Protein AF-A0AB34IV72-F1 (afdb_monomer)

pLDDT: mean 73.57, std 20.0, range [35.22, 98.25]

Secondary structure (DSSP, 8-state):
--TTHHHHHHHHHHHHHHHHHHHHHHHHHHHHHHHHHHHHHHHHHHHHHHHHHHHHHHHHHHS-TTSPPP----------------HHHHHHHHHHHHHHHHHHHHHHHHHHHHHHHHHHHHHHHHHHHHHHHHHHHHHHHHHHHHHHHHHHHHHHHHHHHHHHHHHHHHHHHHHHHHTSHHHHHHHHHHHHHHHHHHHHHH-HHHHHHHHHHHHHHHHHTTSHHHHHHHHHHHHHHHTTS--------------------------------PPP-

Structure (mmCIF, N/CA/C/O backbone):
data_AF-A0AB34IV72-F1
#
_entry.id   AF-A0AB34IV72-F1
#
loop_
_atom_site.group_PDB
_atom_site.id
_atom_site.type_symbol
_atom_site.label_atom_id
_atom_site.label_alt_id
_atom_site.label_comp_id
_atom_site.label_asym_id
_atom_site.label_entity_id
_atom_site.label_seq_id
_atom_site.pdbx_PDB_ins_code
_atom_site.Cartn_x
_atom_site.Cartn_y
_atom_site.Cartn_z
_atom_site.occupancy
_atom_site.B_iso_or_equiv
_atom_site.auth_seq_id
_atom_site.auth_comp_id
_atom_site.auth_asym_id
_atom_site.auth_atom_id
_atom_site.pdbx_PDB_model_num
ATOM 1 N N . MET A 1 1 ? -31.756 -8.608 22.589 1.00 35.97 1 MET A N 1
ATOM 2 C CA . MET A 1 1 ? -30.461 -9.238 22.247 1.00 35.97 1 MET A CA 1
ATOM 3 C C . MET A 1 1 ? -30.359 -9.389 20.729 1.00 35.97 1 MET A C 1
ATOM 5 O O . MET A 1 1 ? -30.859 -10.369 20.213 1.00 35.97 1 MET A O 1
ATOM 9 N N . THR A 1 2 ? -29.765 -8.435 20.006 1.00 44.12 2 THR A N 1
ATOM 10 C CA . THR A 1 2 ? -29.494 -8.550 18.544 1.00 44.12 2 THR A CA 1
ATOM 11 C C . THR A 1 2 ? -28.323 -7.667 18.072 1.00 44.12 2 THR A C 1
ATOM 13 O O . THR A 1 2 ? -27.984 -7.655 16.896 1.00 44.12 2 THR A O 1
ATOM 16 N N . MET A 1 3 ? -27.621 -6.971 18.974 1.00 42.53 3 MET A N 1
ATOM 17 C CA . MET A 1 3 ? -26.620 -5.953 18.604 1.00 42.53 3 MET A CA 1
ATOM 18 C C . MET A 1 3 ? -25.252 -6.490 18.132 1.00 42.53 3 MET A C 1
ATOM 20 O O . MET A 1 3 ? -24.333 -5.704 17.939 1.00 42.53 3 MET A O 1
ATOM 24 N N . ARG A 1 4 ? -25.072 -7.805 17.947 1.00 56.16 4 ARG A N 1
ATOM 25 C CA . ARG A 1 4 ? -23.773 -8.389 17.538 1.00 56.16 4 ARG A CA 1
ATOM 26 C C . ARG A 1 4 ? -23.642 -8.656 16.031 1.00 56.16 4 ARG A C 1
ATOM 28 O O . ARG A 1 4 ? -22.526 -8.796 15.549 1.00 56.16 4 ARG A O 1
ATOM 35 N N . ALA A 1 5 ? -24.742 -8.694 15.274 1.00 51.53 5 ALA A N 1
ATOM 36 C CA . ALA A 1 5 ? -24.694 -9.018 13.841 1.00 51.53 5 ALA A CA 1
ATOM 37 C C . ALA A 1 5 ? -24.203 -7.846 12.965 1.00 51.53 5 ALA A C 1
ATOM 39 O O . ALA A 1 5 ? -23.549 -8.069 11.948 1.00 51.53 5 ALA A O 1
ATOM 40 N N . PHE A 1 6 ? -24.443 -6.599 13.389 1.00 52.28 6 PHE A N 1
ATOM 41 C CA . PHE A 1 6 ? -24.088 -5.409 12.606 1.00 52.28 6 PHE A CA 1
ATOM 42 C C . PHE A 1 6 ? -22.566 -5.161 12.554 1.00 52.28 6 PHE A C 1
ATOM 44 O O . PHE A 1 6 ? -22.046 -4.716 11.536 1.00 52.28 6 PHE A O 1
AT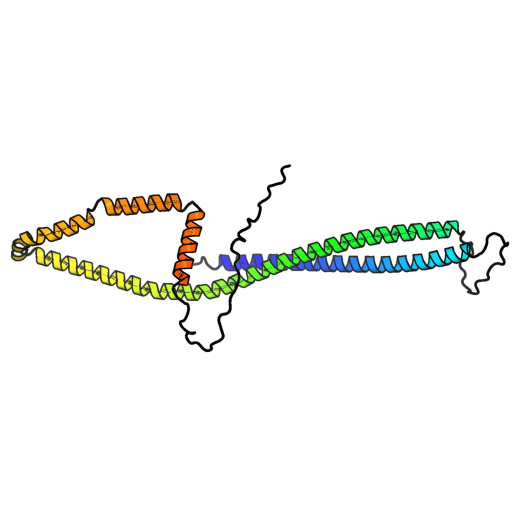OM 51 N N . SER A 1 7 ? -21.811 -5.541 13.597 1.00 68.94 7 SER A N 1
ATOM 52 C CA . SER A 1 7 ? -20.358 -5.308 13.638 1.00 68.94 7 SER A CA 1
ATOM 53 C C . SER A 1 7 ? -19.560 -6.258 12.741 1.00 68.94 7 SER A C 1
ATOM 55 O O . SER A 1 7 ? -18.547 -5.859 12.173 1.00 68.94 7 SER A O 1
ATOM 57 N N . VAL A 1 8 ? -19.999 -7.511 12.579 1.00 68.50 8 VAL A N 1
ATOM 58 C CA . VAL A 1 8 ? -19.274 -8.505 11.766 1.00 68.50 8 VAL A CA 1
ATOM 59 C C . VAL A 1 8 ? -19.423 -8.190 10.274 1.00 68.50 8 VAL A C 1
ATOM 61 O O . VAL A 1 8 ? -18.437 -8.189 9.535 1.00 68.50 8 VAL A O 1
ATOM 64 N N . GLN A 1 9 ? -20.627 -7.821 9.830 1.00 73.75 9 GLN A N 1
ATOM 65 C CA . GLN A 1 9 ? -20.883 -7.489 8.426 1.00 73.75 9 GLN A CA 1
ATOM 66 C C . GLN A 1 9 ? -20.140 -6.217 7.980 1.00 73.75 9 GLN A C 1
ATOM 68 O O . GLN A 1 9 ? -19.550 -6.197 6.898 1.00 73.75 9 GLN A O 1
ATOM 73 N N . GLU A 1 10 ? -20.067 -5.190 8.834 1.00 76.00 10 GLU A N 1
ATOM 74 C CA . GLU A 1 10 ? -19.268 -3.988 8.560 1.00 76.00 10 GLU A CA 1
ATOM 75 C C . GLU A 1 10 ? -17.763 -4.279 8.469 1.00 76.00 10 GLU A C 1
ATOM 77 O O . GLU A 1 10 ? -17.079 -3.721 7.606 1.00 76.00 10 GLU A O 1
ATOM 82 N N . THR A 1 11 ? -17.226 -5.165 9.319 1.00 80.56 11 THR A N 1
ATOM 83 C CA . THR A 1 11 ? -15.806 -5.557 9.237 1.00 80.56 11 THR A CA 1
ATOM 84 C C . THR A 1 11 ? -15.494 -6.308 7.947 1.00 80.56 11 THR A C 1
ATOM 86 O O . THR A 1 11 ? -14.479 -6.021 7.313 1.00 80.56 11 THR A O 1
ATOM 89 N N . HIS A 1 12 ? -16.391 -7.186 7.489 1.00 79.12 12 HIS A N 1
ATOM 90 C CA . HIS A 1 12 ? -16.238 -7.864 6.203 1.00 79.12 12 HIS A CA 1
ATOM 91 C C . HIS A 1 12 ? -16.321 -6.902 5.017 1.00 79.12 12 HIS A C 1
ATOM 93 O O . HIS A 1 12 ? -15.530 -7.040 4.085 1.00 79.12 12 HIS A O 1
ATOM 99 N N . GLY A 1 13 ? -17.210 -5.904 5.058 1.00 86.69 13 GLY A N 1
ATOM 100 C CA . GLY A 1 13 ? -17.277 -4.856 4.034 1.00 86.69 13 GLY A CA 1
ATOM 101 C C . GLY A 1 13 ? -15.973 -4.058 3.934 1.00 86.69 13 GLY A C 1
ATOM 102 O O . GLY A 1 13 ? -15.426 -3.894 2.842 1.00 86.69 13 GLY A O 1
ATOM 103 N N . LYS A 1 14 ? -15.419 -3.643 5.082 1.00 87.50 14 LYS A N 1
ATOM 104 C CA . LYS A 1 14 ? -14.124 -2.941 5.163 1.00 87.50 14 LYS A CA 1
ATOM 105 C C . LYS A 1 14 ? -12.965 -3.808 4.666 1.00 87.50 14 LYS A C 1
ATOM 107 O O . LYS A 1 14 ? -12.104 -3.326 3.937 1.00 87.50 14 LYS A O 1
ATOM 112 N N . LEU A 1 15 ? -12.964 -5.093 5.009 1.00 89.25 15 LEU A N 1
ATOM 113 C CA . LEU A 1 15 ? -11.945 -6.048 4.577 1.00 89.25 15 LEU A CA 1
ATOM 114 C C . LEU A 1 15 ? -12.018 -6.308 3.065 1.00 89.25 15 LEU A C 1
ATOM 116 O O . LEU A 1 15 ? -10.988 -6.345 2.393 1.00 89.25 15 LEU A O 1
ATOM 120 N N . HIS A 1 16 ? -13.223 -6.417 2.501 1.00 90.19 16 HIS A N 1
ATOM 121 C CA . HIS A 1 16 ? -13.405 -6.531 1.055 1.00 90.19 16 HIS A CA 1
ATOM 122 C C . HIS A 1 16 ? -12.932 -5.285 0.303 1.00 90.19 16 HIS A C 1
ATOM 124 O O . HIS A 1 16 ? -12.277 -5.431 -0.729 1.00 90.19 16 HIS A O 1
ATOM 130 N N . ALA A 1 17 ? -13.234 -4.085 0.808 1.00 91.50 17 ALA A N 1
ATOM 131 C CA . ALA A 1 17 ? -12.750 -2.833 0.228 1.00 91.50 17 ALA A CA 1
ATOM 132 C C . ALA A 1 17 ? -11.214 -2.776 0.231 1.00 91.50 17 ALA A C 1
ATOM 134 O O . ALA A 1 17 ? -10.605 -2.576 -0.816 1.00 91.50 17 ALA A O 1
ATOM 135 N N . LEU A 1 18 ? -10.584 -3.096 1.365 1.00 93.62 18 LEU A N 1
ATOM 136 C CA . LEU A 1 18 ? -9.127 -3.107 1.494 1.00 93.62 18 LEU A CA 1
ATOM 137 C C . LEU A 1 18 ? -8.458 -4.134 0.559 1.00 93.62 18 LEU A C 1
ATOM 139 O O . LEU A 1 18 ? -7.426 -3.856 -0.045 1.00 93.62 18 LEU A O 1
ATOM 143 N N . ARG A 1 19 ? -9.066 -5.313 0.368 1.00 93.62 19 ARG A N 1
ATOM 144 C CA . ARG A 1 19 ? -8.584 -6.306 -0.610 1.00 93.62 19 ARG A CA 1
ATOM 145 C C . ARG A 1 19 ? -8.685 -5.809 -2.055 1.00 93.62 19 ARG A C 1
ATOM 147 O O . ARG A 1 19 ? -7.814 -6.136 -2.860 1.00 93.62 19 ARG A O 1
ATOM 154 N N . ARG A 1 20 ? -9.721 -5.033 -2.398 1.00 96.06 20 ARG A N 1
ATOM 155 C CA . ARG A 1 20 ? -9.839 -4.402 -3.726 1.00 96.06 20 ARG A CA 1
ATOM 156 C C . ARG A 1 20 ? -8.748 -3.355 -3.932 1.00 96.06 20 ARG A C 1
ATOM 158 O O . ARG A 1 20 ? -8.038 -3.457 -4.925 1.00 96.06 20 ARG A O 1
ATOM 165 N N . GLU A 1 21 ? -8.537 -2.467 -2.962 1.00 95.88 21 GLU A N 1
ATOM 166 C CA . GLU A 1 21 ? -7.453 -1.470 -2.993 1.00 95.88 21 GLU A CA 1
ATOM 167 C C . GLU A 1 21 ? -6.077 -2.136 -3.176 1.00 95.88 21 GLU A C 1
ATOM 169 O O . GLU A 1 21 ? -5.295 -1.741 -4.039 1.00 95.88 21 GLU A O 1
ATOM 174 N N . ILE A 1 22 ? -5.795 -3.217 -2.436 1.00 96.50 22 ILE A N 1
ATOM 175 C CA . ILE A 1 22 ? -4.553 -3.996 -2.589 1.00 96.50 22 ILE A CA 1
ATOM 176 C C . ILE A 1 22 ? -4.395 -4.524 -4.020 1.00 96.50 22 ILE A C 1
ATOM 178 O O . ILE A 1 22 ? -3.309 -4.443 -4.599 1.00 96.50 22 ILE A O 1
ATOM 182 N N . ASN A 1 23 ? -5.459 -5.082 -4.597 1.00 96.75 23 ASN A N 1
ATOM 183 C CA . ASN A 1 23 ? -5.417 -5.626 -5.952 1.00 96.75 23 ASN A CA 1
ATOM 184 C C . ASN A 1 23 ? -5.236 -4.526 -7.008 1.00 96.75 23 ASN A C 1
ATOM 186 O O . ASN A 1 23 ? -4.489 -4.725 -7.966 1.00 96.75 23 ASN A O 1
ATOM 190 N N . GLU A 1 24 ? -5.854 -3.362 -6.816 1.00 97.38 24 GLU A N 1
ATOM 191 C CA . GLU A 1 24 ? -5.674 -2.191 -7.677 1.00 97.38 24 GLU A CA 1
ATOM 192 C C . GLU A 1 24 ? -4.222 -1.696 -7.647 1.00 97.38 24 GLU A C 1
ATOM 194 O O . GLU A 1 24 ? -3.599 -1.546 -8.703 1.00 97.38 24 GLU A O 1
ATOM 199 N N . VAL A 1 25 ? -3.631 -1.550 -6.456 1.00 97.00 25 VAL A N 1
ATOM 200 C CA . VAL A 1 25 ? -2.221 -1.156 -6.299 1.00 97.00 25 VAL A CA 1
ATOM 201 C C . VAL A 1 25 ? -1.280 -2.194 -6.919 1.00 97.00 25 VAL A C 1
ATOM 203 O O . VAL A 1 25 ? -0.327 -1.824 -7.607 1.00 97.00 25 VAL A O 1
ATOM 206 N N . ARG A 1 26 ? -1.556 -3.498 -6.766 1.00 97.38 26 ARG A N 1
ATOM 207 C CA . ARG A 1 26 ? -0.787 -4.571 -7.429 1.00 97.38 26 ARG A CA 1
ATOM 208 C C . ARG A 1 26 ? -0.857 -4.476 -8.953 1.00 97.38 26 ARG A C 1
ATOM 210 O O . ARG A 1 26 ? 0.168 -4.620 -9.619 1.00 97.38 26 ARG A O 1
ATOM 217 N N . ALA A 1 27 ? -2.034 -4.198 -9.512 1.00 97.75 27 ALA A N 1
ATOM 218 C CA . ALA A 1 27 ? -2.193 -4.011 -10.951 1.00 97.75 27 ALA A CA 1
ATOM 219 C C . ALA A 1 27 ? -1.429 -2.771 -11.451 1.00 97.75 27 ALA A C 1
ATOM 221 O O . ALA A 1 27 ? -0.782 -2.806 -12.499 1.00 97.75 27 ALA A O 1
ATOM 222 N N . GLU A 1 28 ? -1.447 -1.671 -10.698 1.00 96.94 28 GLU A N 1
ATOM 223 C CA . GLU A 1 28 ? -0.647 -0.478 -10.998 1.00 96.94 28 GLU A CA 1
ATOM 224 C C . GLU A 1 28 ? 0.861 -0.721 -10.922 1.00 96.94 28 GLU A C 1
ATOM 226 O O . GLU A 1 28 ? 1.608 -0.210 -11.767 1.00 96.94 28 GLU A O 1
ATOM 231 N N . LEU A 1 29 ? 1.307 -1.515 -9.947 1.00 97.12 29 LEU A N 1
ATOM 232 C CA . LEU A 1 29 ? 2.698 -1.926 -9.805 1.00 97.12 29 LEU A CA 1
ATOM 233 C C . LEU A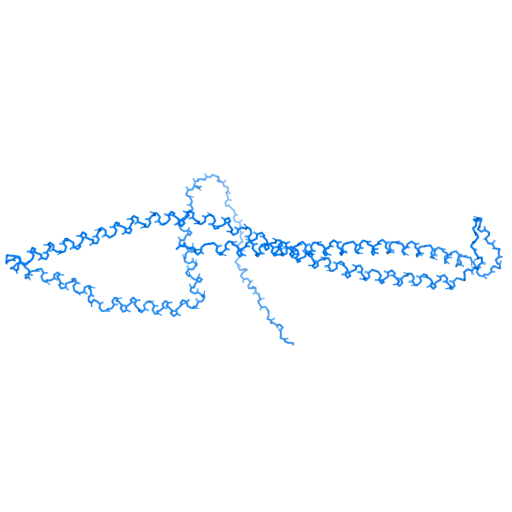 1 29 ? 3.149 -2.729 -11.030 1.00 97.12 29 LEU A C 1
ATOM 235 O O . LEU A 1 29 ? 4.145 -2.371 -11.658 1.00 97.12 29 LEU A O 1
ATOM 239 N N . ALA A 1 30 ? 2.375 -3.745 -11.425 1.00 97.12 30 ALA A N 1
ATOM 240 C CA . ALA A 1 30 ? 2.667 -4.580 -12.589 1.00 97.12 30 ALA A CA 1
ATOM 241 C C . ALA A 1 30 ? 2.734 -3.755 -13.889 1.00 97.12 30 ALA A C 1
ATOM 243 O O . ALA A 1 30 ? 3.655 -3.918 -14.696 1.00 97.12 30 ALA A O 1
ATOM 244 N N . ARG A 1 31 ? 1.811 -2.797 -14.069 1.00 97.88 31 ARG A N 1
ATOM 245 C CA . ARG A 1 31 ? 1.849 -1.847 -15.197 1.00 97.88 31 ARG A CA 1
ATOM 246 C C . ARG A 1 31 ? 3.118 -0.995 -15.183 1.00 97.88 31 ARG A C 1
ATOM 248 O O . ARG A 1 31 ? 3.772 -0.857 -16.214 1.00 97.88 31 ARG A O 1
ATOM 255 N N . SER A 1 32 ? 3.499 -0.466 -14.021 1.00 97.62 32 SER A N 1
ATOM 256 C CA . SER A 1 32 ? 4.701 0.366 -13.875 1.00 97.62 32 SER A CA 1
ATOM 257 C C . SER A 1 32 ? 5.989 -0.433 -14.111 1.00 97.62 32 SER A C 1
ATOM 259 O O . SER A 1 32 ? 6.916 0.071 -14.741 1.00 97.62 32 SER A O 1
ATOM 261 N N . GLN A 1 33 ? 6.043 -1.693 -13.669 1.00 97.50 33 GLN A N 1
ATOM 262 C CA . GLN A 1 33 ? 7.160 -2.610 -13.921 1.00 97.50 33 GLN A CA 1
ATOM 263 C C . GLN A 1 33 ? 7.287 -2.961 -15.409 1.00 97.50 33 GLN A C 1
ATOM 265 O O . GLN A 1 33 ? 8.387 -2.927 -15.959 1.00 97.50 33 GLN A O 1
ATOM 270 N N . THR A 1 34 ? 6.164 -3.214 -16.086 1.00 98.12 34 THR A N 1
ATOM 271 C CA . THR 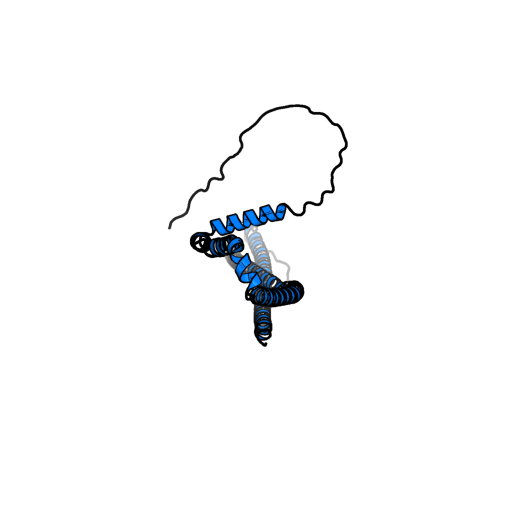A 1 34 ? 6.141 -3.449 -17.539 1.00 98.12 34 THR A CA 1
ATOM 272 C C . THR A 1 34 ? 6.628 -2.213 -18.300 1.00 98.12 34 THR A C 1
ATOM 274 O O . THR A 1 34 ? 7.470 -2.316 -19.194 1.00 98.12 34 THR A O 1
ATOM 277 N N . GLN A 1 35 ? 6.173 -1.020 -17.899 1.00 97.69 35 GLN A N 1
ATOM 278 C CA . GLN A 1 35 ? 6.642 0.245 -18.464 1.00 97.69 35 GLN A CA 1
ATOM 279 C C . GLN A 1 35 ? 8.152 0.431 -18.241 1.00 97.69 35 GLN A C 1
ATOM 281 O O . GLN A 1 35 ? 8.871 0.758 -19.185 1.00 97.69 35 GLN A O 1
ATOM 286 N N . LEU A 1 36 ? 8.655 0.160 -17.032 1.00 98.12 36 LEU A N 1
ATOM 287 C CA . LEU A 1 36 ? 10.086 0.217 -16.725 1.00 98.12 36 LEU A CA 1
ATOM 288 C C . LEU A 1 36 ? 10.895 -0.720 -17.628 1.00 98.12 36 LEU A C 1
ATOM 290 O O . LEU A 1 36 ? 11.919 -0.309 -18.171 1.00 98.12 36 LEU A O 1
ATOM 294 N N . HIS A 1 37 ? 10.429 -1.957 -17.806 1.00 97.88 37 HIS A N 1
ATOM 295 C CA . HIS A 1 37 ? 11.085 -2.931 -18.671 1.00 97.88 37 HIS A CA 1
ATOM 296 C C . HIS A 1 37 ? 11.151 -2.436 -20.122 1.00 97.88 37 HIS A C 1
ATOM 298 O O . HIS A 1 37 ? 12.223 -2.453 -20.723 1.00 97.88 37 HIS A O 1
ATOM 304 N N . SER A 1 38 ? 10.049 -1.900 -20.657 1.00 97.69 38 SER A N 1
ATOM 305 C CA . SER A 1 38 ? 10.022 -1.342 -22.017 1.00 97.69 38 SER A CA 1
ATOM 306 C C . SER A 1 38 ? 11.015 -0.184 -22.209 1.00 97.69 38 SER A C 1
ATOM 308 O O . SER A 1 38 ? 11.713 -0.124 -23.222 1.00 97.69 38 SER A O 1
ATOM 310 N N . VAL A 1 39 ? 11.147 0.694 -21.205 1.00 97.94 39 VAL A N 1
ATOM 311 C CA . VAL A 1 39 ? 12.113 1.802 -21.203 1.00 97.94 39 VAL A CA 1
ATOM 312 C C . VAL A 1 39 ? 13.545 1.270 -21.199 1.00 97.94 39 VAL A C 1
ATOM 314 O O . VAL A 1 39 ? 14.362 1.746 -21.981 1.00 97.94 39 VAL A O 1
ATOM 317 N N . ILE A 1 40 ? 13.846 0.252 -20.386 1.00 97.62 40 ILE A N 1
ATOM 318 C CA . ILE A 1 40 ? 15.174 -0.383 -20.337 1.00 97.62 40 ILE A CA 1
ATOM 319 C C . ILE A 1 40 ? 15.529 -1.018 -21.685 1.00 97.62 40 ILE A C 1
ATOM 321 O O . ILE A 1 40 ? 16.610 -0.767 -22.212 1.00 97.62 40 ILE A O 1
ATOM 325 N N . VAL A 1 41 ? 14.614 -1.790 -22.280 1.00 98.12 41 VAL A N 1
ATOM 326 C CA . VAL A 1 41 ? 14.828 -2.403 -23.602 1.00 98.12 41 VAL A CA 1
ATOM 327 C C . VAL A 1 41 ? 15.107 -1.331 -24.657 1.00 98.12 41 VAL A C 1
ATOM 329 O O . VAL A 1 41 ? 16.005 -1.489 -25.485 1.00 98.12 41 VAL A O 1
ATOM 332 N N . ARG A 1 42 ? 14.383 -0.206 -24.608 1.00 97.69 42 ARG A N 1
ATOM 333 C CA . ARG A 1 42 ? 14.587 0.905 -25.540 1.00 97.69 42 ARG A CA 1
ATOM 334 C C . ARG A 1 42 ? 15.918 1.626 -25.323 1.00 97.69 42 ARG A C 1
ATOM 336 O O . ARG A 1 42 ? 16.542 1.985 -26.316 1.00 97.69 42 ARG A O 1
ATOM 343 N N . ILE A 1 43 ? 16.358 1.812 -24.077 1.00 97.50 43 ILE A N 1
ATOM 344 C CA . ILE A 1 43 ? 17.691 2.355 -23.761 1.00 97.50 43 ILE A CA 1
ATOM 345 C C . ILE A 1 43 ? 18.769 1.457 -24.368 1.00 97.50 43 ILE A C 1
ATOM 347 O O . ILE A 1 43 ? 19.588 1.954 -25.129 1.00 97.50 43 ILE A O 1
ATOM 351 N N . ASN A 1 44 ? 18.704 0.143 -24.136 1.00 97.81 44 ASN A N 1
ATOM 352 C CA . ASN A 1 44 ? 19.690 -0.802 -24.669 1.00 97.81 44 ASN A CA 1
ATOM 353 C C . ASN A 1 44 ? 19.734 -0.792 -26.208 1.00 97.81 44 ASN A C 1
ATOM 355 O O . ASN A 1 44 ? 20.799 -0.924 -26.805 1.00 97.81 44 ASN A O 1
ATOM 359 N N . ALA A 1 45 ? 18.581 -0.639 -26.868 1.00 97.44 45 ALA A N 1
ATOM 360 C CA . ALA A 1 45 ? 18.525 -0.511 -28.323 1.00 97.44 45 ALA A CA 1
ATOM 361 C C . ALA A 1 45 ? 19.200 0.781 -28.820 1.00 97.44 45 ALA A C 1
ATOM 363 O O . ALA A 1 45 ? 19.935 0.739 -29.802 1.00 97.44 45 ALA A O 1
ATOM 364 N N . LEU A 1 46 ? 18.982 1.907 -28.131 1.00 96.25 46 LEU A N 1
ATOM 365 C CA . LEU A 1 46 ? 19.631 3.182 -28.452 1.00 96.25 46 LEU A CA 1
ATOM 366 C C . LEU A 1 46 ? 21.135 3.160 -28.154 1.00 96.25 46 LEU A C 1
ATOM 368 O O . LEU A 1 46 ? 21.899 3.769 -28.890 1.00 96.25 46 LEU A O 1
ATOM 372 N N . GLU A 1 47 ? 21.573 2.465 -27.103 1.00 96.69 47 GLU A N 1
ATOM 373 C CA . GLU A 1 47 ? 22.998 2.300 -26.786 1.00 96.69 47 GLU A CA 1
ATOM 374 C C . GLU A 1 47 ? 23.717 1.503 -27.888 1.00 96.69 47 GLU A C 1
ATOM 376 O O . GLU A 1 47 ? 24.776 1.923 -28.342 1.00 96.69 47 GLU A O 1
ATOM 381 N N . LYS A 1 48 ? 23.091 0.453 -28.440 1.00 96.19 48 LYS A N 1
ATOM 382 C CA . LYS A 1 48 ? 23.617 -0.249 -29.627 1.00 96.19 48 LYS A CA 1
ATOM 383 C C . LYS A 1 48 ? 23.651 0.630 -30.882 1.00 96.19 48 LYS A C 1
ATOM 385 O O . LYS A 1 48 ? 24.607 0.563 -31.648 1.00 96.19 48 LYS A O 1
ATOM 390 N N . GLU A 1 49 ? 22.617 1.445 -31.109 1.00 92.88 49 GLU A N 1
ATOM 391 C CA . GLU A 1 49 ? 22.590 2.420 -32.215 1.00 92.88 49 GLU A CA 1
ATOM 392 C C . GLU A 1 49 ? 23.731 3.443 -32.069 1.00 92.88 49 GLU A C 1
ATOM 394 O O . GLU A 1 49 ? 24.423 3.749 -33.039 1.00 92.88 49 GLU A O 1
ATOM 399 N N . LEU A 1 50 ? 23.977 3.908 -30.839 1.00 94.81 50 LEU A N 1
ATOM 400 C CA . LEU A 1 50 ? 25.052 4.837 -30.510 1.00 94.81 50 LEU A CA 1
ATOM 401 C C . LEU A 1 50 ? 26.439 4.237 -30.773 1.00 94.81 50 LEU A C 1
ATOM 403 O O . LEU A 1 50 ? 27.283 4.916 -31.351 1.00 94.81 50 LEU A O 1
ATOM 407 N N . GLU A 1 51 ? 26.670 2.984 -30.377 1.00 93.81 51 GLU A N 1
ATOM 408 C CA . GLU A 1 51 ? 27.924 2.263 -30.638 1.00 93.81 51 GLU A CA 1
ATOM 409 C C . GLU A 1 51 ? 28.197 2.133 -32.144 1.00 93.81 51 GLU A C 1
ATOM 411 O O . GLU A 1 51 ? 29.310 2.396 -32.606 1.00 93.81 51 GLU A O 1
ATOM 416 N N . GLN A 1 52 ? 27.169 1.790 -32.930 1.00 89.56 52 GLN A N 1
ATOM 417 C CA . GLN A 1 52 ? 27.272 1.712 -34.390 1.00 89.56 52 GLN A CA 1
ATOM 418 C C . GLN A 1 52 ? 27.605 3.078 -35.005 1.00 89.56 52 GLN A C 1
ATOM 420 O O . GLN A 1 52 ? 28.476 3.175 -35.870 1.00 89.56 52 GLN A O 1
ATOM 425 N N . ASP A 1 53 ? 26.952 4.142 -34.538 1.00 88.00 53 ASP A N 1
ATOM 426 C CA . ASP A 1 53 ? 27.200 5.503 -35.016 1.00 88.00 53 ASP A CA 1
ATOM 427 C C . ASP A 1 53 ? 28.588 6.033 -34.679 1.00 88.00 53 ASP A C 1
ATOM 429 O O . ASP A 1 53 ? 29.217 6.713 -35.497 1.00 88.00 53 ASP A O 1
ATOM 433 N N . GLN A 1 54 ? 29.078 5.717 -33.484 1.00 89.31 54 GLN A N 1
ATOM 434 C CA . GLN A 1 54 ? 30.428 6.066 -33.061 1.00 89.31 54 GLN A CA 1
ATOM 435 C C . GLN A 1 54 ? 31.469 5.343 -33.913 1.00 89.31 54 GLN A C 1
ATOM 437 O O . GLN A 1 54 ? 32.391 5.990 -34.403 1.00 89.31 54 GLN A O 1
ATOM 442 N N . ALA A 1 55 ? 31.277 4.051 -34.194 1.00 87.81 55 ALA A N 1
ATOM 443 C CA . ALA A 1 55 ? 32.173 3.300 -35.069 1.00 87.81 55 ALA A CA 1
ATOM 444 C C . ALA A 1 55 ? 32.262 3.917 -36.479 1.00 87.81 55 ALA A C 1
ATOM 446 O O . ALA A 1 55 ? 33.354 4.047 -37.031 1.00 87.81 55 ALA A O 1
ATOM 447 N N . VAL A 1 56 ? 31.136 4.367 -37.046 1.00 83.75 56 VAL A N 1
ATOM 448 C CA . VAL A 1 56 ? 31.114 5.070 -38.342 1.00 83.75 56 VAL A CA 1
ATOM 449 C C . VAL A 1 56 ? 31.868 6.403 -38.264 1.00 83.75 56 VAL A C 1
ATOM 451 O O . VAL A 1 56 ? 32.688 6.701 -39.135 1.00 83.75 56 VAL A O 1
ATOM 454 N N . CYS A 1 57 ? 31.645 7.198 -37.211 1.00 82.19 57 CYS A N 1
ATOM 455 C CA . CYS A 1 57 ? 32.385 8.446 -36.989 1.00 82.19 57 CYS A CA 1
ATOM 456 C C . CYS A 1 57 ? 33.901 8.205 -36.864 1.00 82.19 57 CYS A C 1
ATOM 458 O O . CYS A 1 57 ? 34.698 8.960 -37.426 1.00 82.19 57 CYS A O 1
ATOM 460 N N . ASP A 1 58 ? 34.304 7.143 -36.171 1.00 83.00 58 ASP A N 1
ATOM 461 C CA . ASP A 1 58 ? 35.704 6.784 -35.948 1.00 83.00 58 ASP A CA 1
ATOM 462 C C . ASP A 1 58 ? 36.408 6.359 -37.240 1.00 83.00 58 ASP A C 1
ATOM 464 O O . ASP A 1 58 ? 37.553 6.745 -37.479 1.00 83.00 58 ASP A O 1
ATOM 468 N N . VAL A 1 59 ? 35.729 5.612 -38.116 1.00 81.06 59 VAL A N 1
ATOM 469 C CA . VAL A 1 59 ? 36.264 5.256 -39.442 1.00 81.06 59 VAL A CA 1
ATOM 470 C C . VAL A 1 59 ? 36.506 6.515 -40.281 1.00 81.06 59 VAL A C 1
ATOM 472 O O . VAL A 1 59 ? 37.568 6.658 -40.887 1.00 81.06 59 VAL A O 1
ATOM 475 N N . HIS A 1 60 ? 35.570 7.468 -40.268 1.00 70.62 60 HIS A N 1
ATOM 476 C CA . HIS A 1 60 ? 35.705 8.722 -41.016 1.00 70.62 60 HIS A CA 1
ATOM 477 C C . HIS A 1 60 ? 36.752 9.686 -40.446 1.00 70.62 60 HIS A C 1
ATOM 479 O O . HIS A 1 60 ? 37.317 10.470 -41.202 1.00 70.62 60 HIS A O 1
ATOM 485 N N . THR A 1 61 ? 37.015 9.658 -39.139 1.00 70.50 61 THR A N 1
ATOM 486 C CA . THR A 1 61 ? 38.034 10.515 -38.504 1.00 70.50 61 THR A CA 1
ATOM 487 C C . THR A 1 61 ? 39.440 9.926 -38.603 1.00 70.50 61 THR A C 1
ATOM 489 O O . THR A 1 61 ? 40.404 10.681 -38.734 1.00 70.50 61 THR A O 1
ATOM 492 N N . LYS A 1 62 ? 39.574 8.591 -38.594 1.00 69.81 62 LYS A N 1
ATOM 493 C CA . LYS A 1 62 ? 40.848 7.886 -38.829 1.00 69.81 62 LYS A CA 1
ATOM 494 C C . LYS A 1 62 ? 41.248 7.860 -40.308 1.00 69.81 62 LYS A C 1
ATOM 496 O O . LYS A 1 62 ? 42.438 7.784 -40.611 1.00 69.81 62 LYS A O 1
ATOM 501 N N . ALA A 1 63 ? 40.290 7.969 -41.229 1.00 62.41 63 ALA A N 1
ATOM 502 C CA . ALA A 1 63 ? 40.558 8.243 -42.637 1.00 62.41 63 ALA A CA 1
ATOM 503 C C . ALA A 1 63 ? 41.030 9.704 -42.803 1.00 62.41 63 ALA A C 1
ATOM 505 O O . ALA A 1 63 ? 40.236 10.640 -42.827 1.00 62.41 63 ALA A O 1
ATOM 506 N N . SER A 1 64 ? 42.347 9.906 -42.864 1.00 45.81 64 SER A N 1
ATOM 507 C CA . SER A 1 64 ? 42.997 11.219 -42.982 1.00 45.81 64 SER A CA 1
ATOM 508 C C . SER A 1 64 ? 42.405 12.097 -44.106 1.00 45.81 64 SER A C 1
ATOM 510 O O . SER A 1 64 ? 42.346 11.653 -45.254 1.00 45.81 64 SER A O 1
ATOM 512 N N . PRO A 1 65 ? 42.073 13.380 -43.852 1.00 53.34 65 PRO A N 1
ATOM 513 C CA . PRO A 1 65 ? 41.586 14.304 -44.882 1.00 53.34 65 PRO A CA 1
ATOM 514 C C . PRO A 1 65 ? 42.673 14.746 -45.877 1.00 53.34 65 PRO A C 1
ATOM 516 O O . PRO A 1 65 ? 42.377 15.467 -46.826 1.00 53.34 65 PRO A O 1
ATOM 519 N N . ARG A 1 66 ? 43.939 14.356 -45.666 1.00 51.25 66 ARG A N 1
ATOM 520 C CA . ARG A 1 66 ? 45.071 14.738 -46.529 1.00 51.25 66 ARG A CA 1
ATOM 521 C C . ARG A 1 66 ? 45.375 13.745 -47.655 1.00 51.25 66 ARG A C 1
ATOM 523 O O . ARG A 1 66 ? 46.266 14.024 -48.449 1.00 51.25 66 ARG A O 1
ATOM 530 N N . SER A 1 67 ? 44.644 12.635 -47.771 1.00 46.22 67 SER A N 1
ATOM 531 C CA . SER A 1 67 ? 44.702 11.761 -48.951 1.00 46.22 67 SER A CA 1
ATOM 532 C C . SER A 1 67 ? 43.345 11.761 -49.661 1.00 46.22 67 SER A C 1
ATOM 534 O O . SER A 1 67 ? 42.361 11.356 -49.036 1.00 46.22 67 SER A O 1
ATOM 536 N N . PRO A 1 68 ? 43.246 12.194 -50.932 1.00 44.22 68 PRO A N 1
ATOM 537 C CA . PRO A 1 68 ? 42.015 12.034 -51.691 1.00 44.22 68 PRO A CA 1
ATOM 538 C C . PRO A 1 68 ? 41.687 10.540 -51.770 1.00 44.22 68 PRO A C 1
ATOM 540 O O . PRO A 1 68 ? 42.549 9.706 -52.044 1.00 44.22 68 PRO A O 1
ATOM 543 N N . ALA A 1 69 ? 40.443 10.228 -51.425 1.00 45.16 69 ALA A N 1
ATOM 544 C CA . ALA A 1 69 ? 39.948 8.896 -51.142 1.00 45.16 69 ALA A CA 1
ATOM 545 C C . ALA A 1 69 ? 40.264 7.880 -52.250 1.00 45.16 69 ALA A C 1
ATOM 547 O O . ALA A 1 69 ? 39.798 8.007 -53.380 1.00 45.16 69 ALA A O 1
ATOM 548 N N . THR A 1 70 ? 40.938 6.791 -51.886 1.00 47.75 70 THR A N 1
ATOM 549 C CA . THR A 1 70 ? 40.546 5.494 -52.437 1.00 47.75 70 THR A CA 1
ATOM 550 C C . THR A 1 70 ? 39.206 5.167 -51.777 1.00 47.75 70 THR A C 1
ATOM 552 O O . THR A 1 70 ? 39.154 5.117 -50.545 1.00 47.75 70 THR A O 1
ATOM 555 N N . PRO A 1 71 ? 38.100 5.009 -52.525 1.00 51.06 71 PRO A N 1
ATOM 556 C CA . PRO A 1 71 ? 36.863 4.536 -51.931 1.00 51.06 71 PRO A CA 1
ATOM 557 C C . PRO A 1 71 ? 37.163 3.163 -51.339 1.00 51.06 71 PRO A C 1
ATOM 559 O O . PRO A 1 71 ? 37.474 2.217 -52.065 1.00 51.06 71 PRO A O 1
ATOM 562 N N . VAL A 1 72 ? 37.131 3.068 -50.011 1.00 51.81 72 VAL A N 1
ATOM 563 C CA . VAL A 1 72 ? 37.157 1.782 -49.326 1.00 51.81 72 VAL A CA 1
ATOM 564 C C . VAL A 1 72 ? 35.881 1.077 -49.766 1.00 51.81 72 VAL A C 1
ATOM 566 O O . VAL A 1 72 ? 34.792 1.366 -49.275 1.00 51.81 72 VAL A O 1
ATOM 569 N N . ARG A 1 73 ? 36.017 0.214 -50.778 1.00 49.53 73 ARG A N 1
ATOM 570 C CA . ARG A 1 73 ? 35.016 -0.766 -51.189 1.00 49.53 73 ARG A CA 1
ATOM 571 C C . ARG A 1 73 ? 34.762 -1.636 -49.962 1.00 49.53 73 ARG A C 1
ATOM 573 O O . ARG A 1 73 ? 35.490 -2.591 -49.708 1.00 49.53 73 ARG A O 1
ATOM 580 N N . MET A 1 74 ? 33.763 -1.267 -49.172 1.00 51.44 74 MET A N 1
ATOM 581 C CA . MET A 1 74 ? 33.145 -2.180 -48.224 1.00 51.44 74 MET A CA 1
ATOM 582 C C . MET A 1 74 ? 32.486 -3.257 -49.087 1.00 51.44 74 MET A C 1
ATOM 584 O O . MET A 1 74 ? 31.434 -3.029 -49.674 1.00 51.44 74 MET A O 1
ATOM 588 N N . LEU A 1 75 ? 33.188 -4.379 -49.271 1.00 45.06 75 LEU A N 1
ATOM 589 C CA . LEU A 1 75 ? 32.641 -5.606 -49.843 1.00 45.06 75 LEU A CA 1
ATOM 590 C C . LEU A 1 75 ? 31.464 -6.026 -48.960 1.00 45.06 75 LEU A C 1
ATOM 592 O O . LEU A 1 75 ? 31.648 -6.501 -47.842 1.00 45.06 75 LEU A O 1
ATOM 596 N N . GLY A 1 76 ? 30.264 -5.763 -49.453 1.00 44.69 76 GLY A N 1
ATOM 597 C CA . GLY A 1 76 ? 29.004 -6.022 -48.781 1.00 44.69 76 GLY A CA 1
ATOM 598 C C . GLY A 1 76 ? 27.890 -5.544 -49.692 1.00 44.69 76 GLY A C 1
ATOM 599 O O . GLY A 1 76 ? 27.501 -4.381 -49.631 1.00 44.69 76 GLY A O 1
ATOM 600 N N . ASP A 1 77 ? 27.445 -6.436 -50.575 1.00 44.59 77 ASP A N 1
ATOM 601 C CA . ASP A 1 77 ? 26.309 -6.246 -51.472 1.00 44.59 77 ASP A CA 1
ATOM 602 C C . ASP A 1 77 ? 25.073 -5.879 -50.650 1.00 44.59 77 ASP A C 1
ATOM 604 O O . ASP A 1 77 ? 24.443 -6.718 -50.006 1.00 44.59 77 ASP A O 1
ATOM 608 N N . SER A 1 78 ? 24.747 -4.596 -50.589 1.00 48.12 78 SER A N 1
ATOM 609 C CA . SER A 1 78 ? 23.474 -4.128 -50.064 1.00 48.12 78 SER A CA 1
ATOM 610 C C . SER A 1 78 ? 23.165 -2.791 -50.714 1.00 48.12 78 SER A C 1
ATOM 612 O O . SER A 1 78 ? 23.890 -1.819 -50.507 1.00 48.12 78 SER A O 1
ATOM 614 N N . ASP A 1 79 ? 22.077 -2.773 -51.483 1.00 49.03 79 ASP A N 1
ATOM 615 C CA . ASP A 1 79 ? 21.485 -1.649 -52.217 1.00 49.03 79 ASP A CA 1
ATOM 616 C C . ASP A 1 79 ? 20.986 -0.517 -51.294 1.00 49.03 79 ASP A C 1
ATOM 618 O O . ASP A 1 79 ? 19.851 -0.049 -51.378 1.00 49.03 79 ASP A O 1
ATOM 622 N N . TRP A 1 80 ? 21.827 -0.051 -50.375 1.00 50.75 80 TRP A N 1
ATOM 623 C CA . TRP A 1 80 ? 21.599 1.192 -49.660 1.00 50.75 80 TRP A CA 1
ATOM 624 C C . TRP A 1 80 ? 22.064 2.312 -50.573 1.00 50.75 80 TRP A C 1
ATOM 626 O O . TRP A 1 80 ? 23.252 2.433 -50.865 1.00 50.75 80 TRP A O 1
ATOM 636 N N . SER A 1 81 ? 21.108 3.115 -51.040 1.00 47.53 81 SER A N 1
ATOM 637 C CA . SER A 1 81 ? 21.320 4.359 -51.778 1.00 47.53 81 SER A CA 1
ATOM 638 C C . SER A 1 81 ? 22.564 5.090 -51.260 1.00 47.53 81 SER A C 1
ATOM 640 O O . SER A 1 81 ? 22.548 5.657 -50.164 1.00 47.53 81 SER A O 1
ATOM 642 N N . GLY A 1 82 ? 23.647 5.011 -52.035 1.00 45.66 82 GLY A N 1
ATOM 643 C CA . GLY A 1 82 ? 25.003 5.410 -51.667 1.00 45.66 82 GLY A CA 1
ATOM 644 C C . GLY A 1 82 ? 25.197 6.918 -51.588 1.00 45.66 82 GLY A C 1
ATOM 645 O O . GLY A 1 82 ? 26.026 7.473 -52.302 1.00 45.66 82 GLY A O 1
ATOM 646 N N . VAL A 1 83 ? 24.453 7.590 -50.713 1.00 51.31 83 VAL A N 1
ATOM 647 C CA . VAL A 1 83 ? 24.814 8.933 -50.268 1.00 51.31 83 VAL A CA 1
ATOM 648 C C . VAL A 1 83 ? 25.834 8.749 -49.147 1.00 51.31 83 VAL A C 1
ATOM 650 O O . VAL A 1 83 ? 25.447 8.332 -48.052 1.00 51.31 83 VAL A O 1
ATOM 653 N N . PRO A 1 84 ? 27.135 9.010 -49.380 1.00 55.97 84 PRO A N 1
ATOM 654 C CA . PRO A 1 84 ? 28.118 8.949 -48.312 1.00 55.97 84 PRO A CA 1
ATOM 655 C C . PRO A 1 84 ? 27.696 9.937 -47.224 1.00 55.97 84 PRO A C 1
ATOM 657 O O . PRO A 1 84 ? 27.639 11.149 -47.449 1.00 55.97 84 PRO A O 1
ATOM 660 N N . MET A 1 85 ? 27.352 9.419 -46.043 1.00 61.31 85 MET A N 1
ATOM 661 C CA . MET A 1 85 ? 27.060 10.273 -44.900 1.00 61.31 85 MET A CA 1
ATOM 662 C C . MET A 1 85 ? 28.315 11.075 -44.576 1.00 61.31 85 MET A C 1
ATOM 664 O O . MET A 1 85 ? 29.380 10.528 -44.305 1.00 61.31 85 MET A O 1
ATOM 668 N N . SER A 1 86 ? 28.185 12.398 -44.593 1.00 70.62 86 SER A N 1
ATOM 669 C CA . SER A 1 86 ? 29.264 13.268 -44.148 1.00 70.62 86 SER A CA 1
ATOM 670 C C . SER A 1 86 ? 29.580 13.009 -42.661 1.00 70.62 86 SER A C 1
ATOM 672 O O . SER A 1 86 ? 28.666 12.740 -41.869 1.00 70.62 86 SER A O 1
ATOM 674 N N . PRO A 1 87 ? 30.839 13.170 -42.221 1.00 71.25 87 PRO A N 1
ATOM 675 C CA . PRO A 1 87 ? 31.200 13.061 -40.805 1.00 71.25 87 PRO A CA 1
ATOM 676 C C . PRO A 1 87 ? 30.397 14.028 -39.914 1.00 71.25 87 PRO A C 1
ATOM 678 O O . PRO A 1 87 ? 30.072 13.708 -38.771 1.00 71.25 87 PRO A O 1
ATOM 681 N N . ARG A 1 88 ? 29.970 15.181 -40.452 1.00 75.44 88 ARG A N 1
ATOM 682 C CA . ARG A 1 88 ? 29.063 16.107 -39.752 1.00 75.44 88 ARG A CA 1
ATOM 683 C C . ARG A 1 88 ? 27.683 15.493 -39.500 1.00 75.44 88 ARG A C 1
ATOM 685 O O . ARG A 1 88 ? 27.180 15.590 -38.383 1.00 75.44 88 ARG A O 1
ATOM 692 N N . SER A 1 89 ? 27.084 14.828 -40.491 1.00 77.50 89 SER A N 1
ATOM 693 C CA . SER A 1 89 ? 25.781 14.164 -40.320 1.00 77.50 89 SER A CA 1
ATOM 694 C C . SER A 1 89 ? 25.827 13.000 -39.325 1.00 77.50 89 SER A C 1
ATOM 696 O O . SER A 1 89 ? 24.891 12.850 -38.541 1.00 77.50 89 SER A O 1
ATOM 698 N N . ALA A 1 90 ? 26.931 12.248 -39.280 1.00 77.12 90 ALA A N 1
ATOM 699 C CA . ALA A 1 90 ? 27.122 11.185 -38.294 1.00 77.12 90 ALA A CA 1
ATOM 700 C C . ALA A 1 90 ? 27.263 11.755 -36.864 1.00 77.12 90 ALA A C 1
ATOM 702 O O . ALA A 1 90 ? 26.562 11.318 -35.952 1.00 77.12 90 ALA A O 1
ATOM 703 N N . SER A 1 91 ? 28.043 12.831 -36.681 1.00 83.25 91 SER A N 1
ATOM 704 C CA . SER A 1 91 ? 28.194 13.495 -35.373 1.00 83.25 91 SER A CA 1
ATOM 705 C C . SER A 1 91 ? 26.879 14.058 -34.803 1.00 83.25 91 SER A C 1
ATOM 707 O O . SER A 1 91 ? 26.618 13.964 -33.602 1.00 83.25 91 SER A O 1
ATOM 709 N N . LEU A 1 92 ? 26.007 14.605 -35.661 1.00 87.69 92 LEU A N 1
ATOM 710 C CA . LEU A 1 92 ? 24.691 15.103 -35.255 1.00 87.69 92 LEU A CA 1
ATOM 711 C C . LEU A 1 92 ? 23.775 13.956 -34.801 1.00 87.69 92 LEU A C 1
ATOM 713 O O . LEU A 1 92 ? 23.013 14.116 -33.847 1.00 87.69 92 LEU A O 1
ATOM 717 N N . ARG A 1 93 ? 23.845 12.802 -35.476 1.00 87.38 93 ARG A N 1
ATOM 718 C CA . ARG A 1 93 ? 23.062 11.610 -35.136 1.00 87.38 93 ARG A CA 1
ATOM 719 C C . ARG A 1 93 ? 23.480 11.044 -33.778 1.00 87.38 93 ARG A C 1
ATOM 721 O O . ARG A 1 93 ? 22.610 10.875 -32.929 1.00 87.38 93 ARG A O 1
ATOM 728 N N . VAL A 1 94 ? 24.788 10.910 -33.529 1.00 91.00 94 VAL A N 1
ATOM 729 C CA . VAL A 1 94 ? 25.359 10.545 -32.214 1.00 91.00 94 VAL A CA 1
ATOM 730 C C . VAL A 1 94 ? 24.787 11.433 -31.109 1.00 91.00 94 VAL A C 1
ATOM 732 O O . VAL A 1 94 ? 24.244 10.929 -30.127 1.00 91.00 94 VAL A O 1
ATOM 735 N N . ARG A 1 95 ? 24.836 12.761 -31.287 1.00 93.56 95 ARG A N 1
ATOM 736 C CA . ARG A 1 95 ? 24.316 13.712 -30.295 1.00 93.56 95 ARG A CA 1
ATOM 737 C C . ARG A 1 95 ? 22.816 13.527 -30.038 1.00 93.56 95 ARG A C 1
ATOM 739 O O . ARG A 1 95 ? 22.396 13.486 -28.886 1.00 93.56 95 ARG A O 1
ATOM 746 N N . ARG A 1 96 ? 22.008 13.358 -31.089 1.00 94.75 96 ARG A N 1
ATOM 747 C CA . ARG A 1 96 ? 20.558 13.119 -30.954 1.00 94.75 96 ARG A CA 1
ATOM 748 C C . ARG A 1 96 ? 20.248 11.801 -30.244 1.00 94.75 96 ARG A C 1
ATOM 750 O O . ARG A 1 96 ? 19.317 11.745 -29.443 1.00 94.75 96 ARG A O 1
ATOM 757 N N . VAL A 1 97 ? 20.998 10.736 -30.529 1.00 93.88 97 VAL A N 1
ATOM 758 C CA . VAL A 1 97 ? 20.837 9.440 -29.851 1.00 93.88 97 VAL A C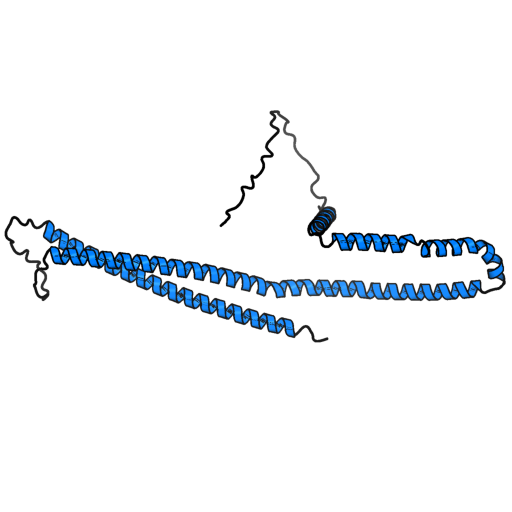A 1
ATOM 759 C C . VAL A 1 97 ? 21.217 9.566 -28.372 1.00 93.88 97 VAL A C 1
ATOM 761 O O . VAL A 1 97 ? 20.461 9.106 -27.518 1.00 93.88 97 VAL A O 1
ATOM 764 N N . GLN A 1 98 ? 22.304 10.273 -28.047 1.00 95.75 98 GLN A N 1
ATOM 765 C CA . GLN A 1 98 ? 22.691 10.571 -26.661 1.00 95.75 98 GLN A CA 1
ATOM 766 C C . GLN A 1 98 ? 21.614 11.362 -25.908 1.00 95.75 98 GLN A C 1
ATOM 768 O O . GLN A 1 98 ? 21.240 10.978 -24.801 1.00 95.75 98 GLN A O 1
ATOM 773 N N . GLU A 1 99 ? 21.064 12.421 -26.511 1.00 96.88 99 GLU A N 1
ATOM 774 C CA . GLU A 1 99 ? 19.970 13.211 -25.926 1.00 96.88 99 GLU A CA 1
ATOM 775 C C . GLU A 1 99 ? 18.729 12.339 -25.655 1.00 96.88 99 GLU A C 1
ATOM 777 O O . GLU A 1 99 ? 18.130 12.413 -24.580 1.00 96.88 99 GLU A O 1
ATOM 782 N N . ARG A 1 100 ? 18.380 11.431 -26.578 1.00 97.69 100 ARG A N 1
ATOM 783 C CA . ARG A 1 100 ? 17.281 10.468 -26.382 1.00 97.69 100 ARG A CA 1
ATOM 784 C C . ARG A 1 100 ? 17.571 9.473 -25.259 1.00 97.69 100 ARG A C 1
ATOM 786 O O . ARG A 1 100 ? 16.669 9.183 -24.478 1.00 97.69 100 ARG A O 1
ATOM 793 N N . ILE A 1 101 ? 18.797 8.955 -25.153 1.00 97.19 101 ILE A N 1
ATOM 794 C CA . ILE A 1 101 ? 19.199 8.055 -24.059 1.00 97.19 101 ILE A CA 1
ATOM 795 C C . ILE A 1 101 ? 19.074 8.768 -22.711 1.00 97.19 101 ILE A C 1
ATOM 797 O O . ILE A 1 101 ? 18.514 8.192 -21.778 1.00 97.19 101 ILE A O 1
ATOM 801 N N . LEU A 1 102 ? 19.552 10.012 -22.609 1.00 97.88 102 LEU A N 1
ATOM 802 C CA . LEU A 1 102 ? 19.431 10.819 -21.393 1.00 97.88 102 LEU A CA 1
ATOM 803 C C . LEU A 1 102 ? 17.964 10.992 -20.994 1.00 97.88 102 LEU A C 1
ATOM 805 O O . LEU A 1 102 ? 17.596 10.655 -19.870 1.00 97.88 102 LEU A O 1
ATOM 809 N N . HIS A 1 103 ? 17.113 11.392 -21.939 1.00 97.81 103 HIS A N 1
ATOM 810 C CA . HIS A 1 103 ? 15.680 11.528 -21.693 1.00 97.81 103 HIS A CA 1
ATOM 811 C C . HIS A 1 103 ? 15.031 10.211 -21.226 1.00 97.81 103 HIS A C 1
ATOM 813 O O . HIS A 1 103 ? 14.253 10.188 -20.272 1.00 97.81 103 HIS A O 1
ATOM 819 N N . MET A 1 104 ? 15.376 9.080 -21.846 1.00 98.00 104 MET A N 1
ATOM 820 C CA . MET A 1 104 ? 14.860 7.771 -21.429 1.00 98.00 104 MET A CA 1
ATOM 821 C C . MET A 1 104 ? 15.372 7.356 -20.039 1.00 98.00 104 MET A C 1
ATOM 823 O O . MET A 1 104 ? 14.624 6.749 -19.270 1.00 98.00 104 MET A O 1
ATOM 827 N N . LYS A 1 105 ? 16.613 7.706 -19.672 1.00 97.75 105 LYS A N 1
ATOM 828 C CA . LYS A 1 105 ? 17.162 7.484 -18.320 1.00 97.75 105 LYS A CA 1
ATOM 829 C C . LYS A 1 105 ? 16.432 8.331 -17.272 1.00 97.75 105 LYS A C 1
ATOM 831 O O . LYS A 1 105 ? 16.124 7.826 -16.192 1.00 97.75 105 LYS A O 1
ATOM 836 N N . GLU A 1 106 ? 16.060 9.568 -17.593 1.00 97.88 106 GLU A N 1
ATOM 837 C CA . GLU A 1 106 ? 15.197 10.389 -16.730 1.00 97.88 106 GLU A CA 1
ATOM 838 C C . GLU A 1 106 ? 13.819 9.742 -16.529 1.00 97.88 106 GLU A C 1
ATOM 840 O O . GLU A 1 106 ? 13.362 9.594 -15.390 1.00 97.88 106 GLU A O 1
ATOM 845 N N . GLN A 1 107 ? 13.184 9.268 -17.609 1.00 97.75 107 GLN A N 1
ATOM 846 C CA . GLN A 1 107 ? 11.923 8.522 -17.521 1.00 97.75 107 GLN A CA 1
ATOM 847 C C . GLN A 1 107 ? 12.066 7.262 -16.653 1.00 97.75 107 GLN A C 1
ATOM 849 O O . GLN A 1 107 ? 11.207 6.991 -15.810 1.00 97.75 107 GLN A O 1
ATOM 854 N N . GLN A 1 108 ? 13.168 6.517 -16.795 1.00 98.00 108 GLN A N 1
ATOM 855 C CA . GLN A 1 108 ? 13.467 5.340 -15.977 1.00 98.00 108 GLN A CA 1
ATOM 856 C C . GLN A 1 108 ? 13.499 5.687 -14.480 1.00 98.00 108 GLN A C 1
ATOM 858 O O . GLN A 1 108 ? 12.921 4.963 -13.667 1.00 98.00 108 GLN A O 1
ATOM 863 N N . ILE A 1 109 ? 14.143 6.798 -14.104 1.00 98.06 109 ILE A N 1
ATOM 864 C CA . ILE A 1 109 ? 14.214 7.266 -12.711 1.00 98.06 109 ILE A CA 1
ATOM 865 C C . ILE A 1 109 ? 12.817 7.606 -12.181 1.00 98.06 109 ILE A C 1
ATOM 867 O O . ILE A 1 109 ? 12.469 7.209 -11.065 1.00 98.06 109 ILE A O 1
ATOM 871 N N . LEU A 1 110 ? 12.000 8.313 -12.965 1.00 98.12 110 LEU A N 1
ATOM 872 C CA . LEU A 1 110 ? 10.636 8.674 -12.570 1.00 98.12 110 LEU A CA 1
ATOM 873 C C . LEU A 1 110 ? 9.756 7.435 -12.359 1.00 98.12 110 LEU A C 1
ATOM 875 O O . LEU A 1 110 ? 9.050 7.348 -11.351 1.00 98.12 110 LEU A O 1
ATOM 879 N N . ILE A 1 111 ? 9.843 6.447 -13.253 1.00 97.69 111 ILE A N 1
ATOM 880 C CA . ILE A 1 111 ? 9.101 5.187 -13.123 1.00 97.69 111 ILE A CA 1
ATOM 881 C C . ILE A 1 111 ? 9.582 4.402 -11.896 1.00 97.69 111 ILE A C 1
ATOM 883 O O . ILE A 1 111 ? 8.751 3.936 -11.119 1.00 97.69 111 ILE A O 1
ATOM 887 N N . LYS A 1 112 ? 10.898 4.314 -11.652 1.00 98.19 112 LYS A N 1
ATOM 888 C CA . LYS A 1 112 ? 11.445 3.671 -10.441 1.00 98.19 112 LYS A CA 1
ATOM 889 C C . LYS A 1 112 ? 10.929 4.328 -9.158 1.00 98.19 112 LYS A C 1
ATOM 891 O O . LYS A 1 112 ? 10.513 3.628 -8.239 1.00 98.19 112 LYS A O 1
ATOM 896 N N . LYS A 1 113 ? 10.881 5.665 -9.108 1.00 98.25 113 LYS A N 1
ATOM 897 C CA . LYS A 1 113 ? 10.2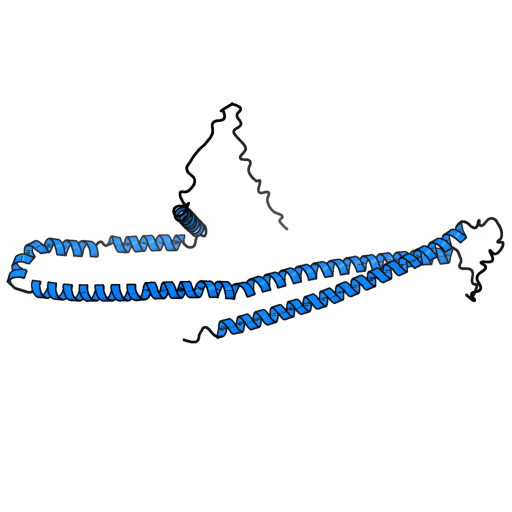89 6.400 -7.975 1.00 98.25 113 LYS A CA 1
ATOM 898 C C . LYS A 1 113 ? 8.803 6.077 -7.802 1.00 98.25 113 LYS A C 1
ATOM 900 O O . LYS A 1 113 ? 8.348 5.910 -6.673 1.00 98.25 113 LYS A O 1
ATOM 905 N N . ARG A 1 114 ? 8.043 5.972 -8.898 1.00 97.50 114 ARG A N 1
ATOM 906 C CA . ARG A 1 114 ? 6.624 5.584 -8.861 1.00 97.50 114 ARG A CA 1
ATOM 907 C C . ARG A 1 114 ? 6.434 4.163 -8.324 1.00 97.50 114 ARG A C 1
ATOM 909 O O . ARG A 1 114 ? 5.574 3.976 -7.470 1.00 97.50 114 ARG A O 1
ATOM 916 N N . ILE A 1 115 ? 7.243 3.204 -8.780 1.00 98.12 115 ILE A N 1
ATOM 917 C CA . ILE A 1 115 ? 7.228 1.815 -8.291 1.00 98.12 115 ILE A CA 1
ATOM 918 C C . ILE A 1 115 ? 7.493 1.790 -6.786 1.00 98.12 115 ILE A C 1
ATOM 920 O O . ILE A 1 115 ? 6.656 1.293 -6.047 1.00 98.12 115 ILE A O 1
ATOM 924 N N . SER A 1 116 ? 8.572 2.425 -6.320 1.00 97.75 116 SER A N 1
ATOM 925 C CA . SER A 1 116 ? 8.917 2.458 -4.892 1.00 97.75 116 SER A CA 1
ATOM 926 C C . SER A 1 116 ? 7.795 3.042 -4.019 1.00 97.75 116 SER A C 1
ATOM 928 O O . SER A 1 116 ? 7.468 2.489 -2.970 1.00 97.75 116 SER A O 1
ATOM 930 N N . ARG A 1 117 ? 7.131 4.117 -4.472 1.00 97.75 117 ARG A N 1
ATOM 931 C CA . ARG A 1 117 ? 5.952 4.664 -3.774 1.00 97.75 117 ARG A CA 1
ATOM 932 C C . ARG A 1 117 ? 4.812 3.644 -3.705 1.00 97.75 117 ARG A C 1
ATOM 934 O O . ARG A 1 117 ? 4.232 3.465 -2.638 1.00 97.75 117 ARG A O 1
ATOM 941 N N . LYS A 1 118 ? 4.521 2.948 -4.805 1.00 96.69 118 LYS A N 1
ATOM 942 C CA . LYS A 1 118 ? 3.468 1.922 -4.861 1.00 96.69 118 LYS A CA 1
ATOM 943 C C . LYS A 1 118 ? 3.799 0.685 -4.019 1.00 96.69 118 LYS A C 1
ATOM 945 O O . LYS A 1 118 ? 2.900 0.125 -3.406 1.00 96.69 118 LYS A O 1
ATOM 950 N N . GLU A 1 119 ? 5.069 0.300 -3.910 1.00 97.06 119 GLU A N 1
ATOM 951 C CA . GLU A 1 119 ? 5.520 -0.762 -2.995 1.00 97.06 119 GLU A CA 1
ATOM 952 C C . GLU A 1 119 ? 5.317 -0.363 -1.532 1.00 97.06 119 GLU A C 1
ATOM 954 O O . GLU A 1 119 ? 4.815 -1.159 -0.740 1.00 97.06 119 GLU A O 1
ATOM 959 N N . SER A 1 120 ? 5.638 0.888 -1.178 1.00 97.00 120 SER A N 1
ATOM 960 C CA . SER A 1 120 ? 5.399 1.395 0.178 1.00 97.00 120 SER A CA 1
ATOM 961 C C . SER A 1 120 ? 3.906 1.446 0.523 1.00 97.00 120 SER A C 1
ATOM 963 O O . SER A 1 120 ? 3.506 1.015 1.603 1.00 97.00 120 SER A O 1
ATOM 965 N N . GLU A 1 121 ? 3.066 1.886 -0.418 1.00 96.69 121 GLU A N 1
ATOM 966 C CA . GLU A 1 121 ? 1.606 1.882 -0.290 1.00 96.69 121 GLU A CA 1
ATOM 967 C C . GLU A 1 121 ? 1.072 0.456 -0.098 1.00 96.69 121 GLU A C 1
ATOM 969 O O . GLU A 1 121 ? 0.316 0.199 0.839 1.00 96.69 121 GLU A O 1
ATOM 974 N N . LEU A 1 122 ? 1.537 -0.495 -0.914 1.00 96.62 122 LEU A N 1
ATOM 975 C CA . LEU A 1 122 ? 1.168 -1.903 -0.801 1.00 96.62 122 LEU A CA 1
ATOM 976 C C . LEU A 1 122 ? 1.569 -2.494 0.556 1.00 96.62 122 LEU A C 1
ATOM 978 O O . LEU A 1 122 ? 0.767 -3.189 1.174 1.00 96.62 122 LEU A O 1
ATOM 982 N N . SER A 1 123 ? 2.776 -2.200 1.046 1.00 95.81 123 SER A N 1
ATOM 983 C CA . SER A 1 123 ? 3.237 -2.669 2.357 1.00 95.81 123 SER A CA 1
ATOM 984 C C . SER A 1 123 ? 2.369 -2.133 3.498 1.00 95.81 123 SER A C 1
ATOM 986 O O . SER A 1 123 ? 2.073 -2.876 4.431 1.00 95.81 123 SER A O 1
ATOM 988 N N . MET A 1 124 ? 1.940 -0.868 3.427 1.00 96.12 124 MET A N 1
ATOM 989 C CA . MET A 1 124 ? 1.019 -0.293 4.413 1.00 96.12 124 MET A CA 1
ATOM 990 C C . MET A 1 124 ? -0.373 -0.927 4.342 1.00 96.12 124 MET A C 1
ATOM 992 O O . MET A 1 124 ? -0.996 -1.165 5.373 1.00 96.12 124 MET A O 1
ATOM 996 N N . LEU A 1 125 ? -0.890 -1.199 3.143 1.00 94.44 125 LEU A N 1
ATOM 997 C CA . LEU A 1 125 ? -2.191 -1.854 2.998 1.00 94.44 125 LEU A CA 1
ATOM 998 C C . LEU A 1 125 ? -2.155 -3.305 3.496 1.00 94.44 125 LEU A C 1
ATOM 1000 O O . LEU A 1 125 ? -3.099 -3.739 4.151 1.00 94.44 125 LEU A O 1
ATOM 1004 N N . LEU A 1 126 ? -1.067 -4.036 3.244 1.00 93.38 126 LEU A N 1
ATOM 1005 C CA . LEU A 1 126 ? -0.887 -5.401 3.746 1.00 93.38 126 LEU A CA 1
ATOM 1006 C C . LEU A 1 126 ? -0.783 -5.441 5.274 1.00 93.38 126 LEU A C 1
ATOM 1008 O O . LEU A 1 126 ? -1.473 -6.244 5.893 1.00 93.38 126 LEU A O 1
ATOM 1012 N N . SER A 1 127 ? -0.027 -4.534 5.899 1.00 93.44 127 SER A N 1
ATOM 1013 C CA . SER A 1 127 ? 0.022 -4.471 7.367 1.00 93.44 127 SER A CA 1
ATOM 1014 C C . SER A 1 127 ? -1.340 -4.108 7.967 1.00 93.44 127 SER A C 1
ATOM 1016 O O . SER A 1 127 ? -1.765 -4.694 8.963 1.00 93.44 127 SER A O 1
ATOM 1018 N N . ARG A 1 128 ? -2.096 -3.204 7.327 1.00 93.06 128 ARG A N 1
ATOM 1019 C CA . ARG A 1 128 ? -3.488 -2.923 7.714 1.00 93.06 128 ARG A CA 1
ATOM 1020 C C . ARG A 1 128 ? -4.376 -4.162 7.578 1.00 93.06 128 ARG A C 1
ATOM 1022 O O . ARG A 1 128 ? -5.174 -4.408 8.479 1.00 93.06 128 ARG A O 1
ATOM 1029 N N . LEU A 1 129 ? -4.228 -4.956 6.516 1.00 92.44 129 LEU A N 1
ATOM 1030 C CA . LEU A 1 129 ? -4.964 -6.215 6.359 1.00 92.44 129 LEU A CA 1
ATOM 1031 C C . LEU A 1 129 ? -4.659 -7.180 7.511 1.00 92.44 129 LEU A C 1
ATOM 1033 O O . LEU A 1 129 ? -5.590 -7.659 8.150 1.00 92.44 129 LEU A O 1
ATOM 1037 N N . GLU A 1 130 ? -3.380 -7.395 7.818 1.00 90.56 130 GLU A N 1
ATOM 1038 C CA . GLU A 1 130 ? -2.937 -8.280 8.903 1.00 90.56 130 GLU A CA 1
ATOM 1039 C C . GLU A 1 130 ? -3.484 -7.832 10.264 1.00 90.56 130 GLU A C 1
ATOM 1041 O O . GLU A 1 130 ? -4.010 -8.646 11.027 1.00 90.56 130 GLU A O 1
ATOM 1046 N N . THR A 1 131 ? -3.440 -6.526 10.561 1.00 89.38 131 THR A N 1
ATOM 1047 C CA . THR A 1 131 ? -4.017 -6.006 11.813 1.00 89.38 131 THR A CA 1
ATOM 1048 C C . THR A 1 131 ? -5.513 -6.294 11.903 1.00 89.38 131 THR A C 1
ATOM 1050 O O . THR A 1 131 ? -5.970 -6.758 12.946 1.00 89.38 131 THR A O 1
ATOM 1053 N N . ILE A 1 132 ? -6.270 -6.102 10.818 1.00 86.62 132 ILE A N 1
ATOM 1054 C CA . ILE A 1 132 ? -7.714 -6.363 10.787 1.00 86.62 132 ILE A CA 1
ATOM 1055 C C . ILE A 1 132 ? -8.005 -7.863 10.915 1.00 86.62 132 ILE A C 1
ATOM 1057 O O . ILE A 1 132 ? -8.909 -8.239 11.657 1.00 86.62 132 ILE A O 1
ATOM 1061 N N . GLU A 1 133 ? -7.236 -8.725 10.247 1.00 85.06 133 GLU A N 1
ATOM 1062 C CA . GLU A 1 133 ? -7.399 -10.184 10.318 1.00 85.06 133 GLU A CA 1
ATOM 1063 C C . GLU A 1 133 ? -7.034 -10.756 11.703 1.00 85.06 133 GLU A C 1
ATOM 1065 O O . GLU A 1 133 ? -7.592 -11.775 12.112 1.00 85.06 133 GLU A O 1
ATOM 1070 N N . SER A 1 134 ? -6.183 -10.070 12.477 1.00 85.25 134 SER A N 1
ATOM 1071 C CA . SER A 1 134 ? -5.850 -10.464 13.856 1.00 85.25 134 SER A CA 1
ATOM 1072 C C . SER A 1 134 ? -6.944 -10.139 14.888 1.00 85.25 134 SER A C 1
ATOM 1074 O O . SER A 1 134 ? -7.048 -10.817 15.914 1.00 85.25 134 SER A O 1
ATOM 1076 N N . ILE A 1 135 ? -7.800 -9.140 14.630 1.00 82.38 135 ILE A N 1
ATOM 1077 C CA . ILE A 1 135 ? -8.844 -8.697 15.573 1.00 82.38 135 ILE A CA 1
ATOM 1078 C C . ILE A 1 135 ? -9.838 -9.828 15.899 1.00 82.38 135 ILE A C 1
ATOM 1080 O O . ILE A 1 135 ? -10.083 -10.055 17.084 1.00 82.38 135 ILE A O 1
ATOM 1084 N N . PRO A 1 136 ? -10.388 -10.587 14.927 1.00 80.88 136 PRO A N 1
ATOM 1085 C CA . PRO A 1 136 ? -11.256 -11.727 15.221 1.00 80.88 136 PRO A CA 1
ATOM 1086 C C . PRO A 1 136 ? -10.618 -12.764 16.148 1.00 80.88 136 PRO A C 1
ATOM 1088 O O . PRO A 1 136 ? -11.297 -13.281 17.031 1.00 80.88 136 PRO A O 1
ATOM 1091 N N . GLN A 1 137 ? -9.318 -13.037 15.997 1.00 80.25 137 GLN A N 1
ATOM 1092 C CA . GLN A 1 137 ? -8.599 -13.985 16.854 1.00 80.25 137 GLN A CA 1
ATOM 1093 C C . GLN A 1 137 ? -8.471 -13.453 18.286 1.00 80.25 137 GLN A C 1
ATOM 1095 O O . GLN A 1 137 ? -8.713 -14.183 19.247 1.00 80.25 137 GLN A O 1
ATOM 1100 N N . GLN A 1 138 ? -8.156 -12.163 18.438 1.00 81.00 138 GLN A N 1
ATOM 1101 C CA . GLN A 1 138 ? -8.102 -11.508 19.747 1.00 81.00 138 GLN A CA 1
ATOM 1102 C C . GLN A 1 138 ? -9.478 -11.492 20.426 1.00 81.00 138 GLN A C 1
ATOM 1104 O O . GLN A 1 138 ? -9.587 -11.799 21.612 1.00 81.00 138 GLN A O 1
ATOM 1109 N N . VAL A 1 139 ? -10.542 -11.199 19.673 1.00 78.94 139 VAL A N 1
ATOM 1110 C CA . VAL A 1 139 ? -11.922 -11.235 20.180 1.00 78.94 139 VAL A CA 1
ATOM 1111 C C . VAL A 1 139 ? -12.315 -12.658 20.583 1.00 78.94 139 VAL A C 1
ATOM 1113 O O . VAL A 1 139 ? -12.850 -12.851 21.673 1.00 78.94 139 VAL A O 1
ATOM 1116 N N . ALA A 1 140 ? -11.991 -13.663 19.766 1.00 79.38 140 ALA A N 1
ATOM 1117 C CA . ALA A 1 140 ? -12.245 -15.067 20.080 1.00 79.38 140 ALA A CA 1
ATOM 1118 C C . ALA A 1 140 ? -11.503 -15.534 21.343 1.00 79.38 140 ALA A C 1
ATOM 1120 O O . ALA A 1 140 ? -12.045 -16.332 22.098 1.00 79.38 140 ALA A O 1
ATOM 1121 N N . ALA A 1 141 ? -10.308 -15.006 21.624 1.00 81.81 141 ALA A N 1
ATOM 1122 C CA . ALA A 1 141 ? -9.578 -15.295 22.860 1.00 81.81 141 ALA A CA 1
ATOM 1123 C C . ALA A 1 141 ? -10.170 -14.593 24.101 1.00 81.81 141 ALA A C 1
ATOM 1125 O O . ALA A 1 141 ? -10.033 -15.086 25.224 1.00 81.81 141 ALA A O 1
ATOM 1126 N N . LEU A 1 142 ? -10.827 -13.441 23.924 1.00 82.25 142 LEU A N 1
ATOM 1127 C CA . LEU A 1 142 ? -11.447 -12.680 25.014 1.00 82.25 142 LEU A CA 1
ATOM 1128 C C . LEU A 1 142 ? -12.840 -13.197 25.397 1.00 82.25 142 LEU A C 1
ATOM 1130 O O . LEU A 1 142 ? -13.197 -13.117 26.572 1.00 82.25 142 LEU A O 1
ATOM 1134 N N . LEU A 1 143 ? -13.604 -13.755 24.453 1.00 85.12 143 LEU A N 1
ATOM 1135 C CA . LEU A 1 143 ? -14.957 -14.270 24.711 1.00 85.12 143 LEU A CA 1
ATOM 1136 C C . LEU A 1 143 ? -14.998 -15.337 25.830 1.00 85.12 143 LEU A C 1
ATOM 1138 O O . LEU A 1 143 ? -15.734 -15.128 26.793 1.00 85.12 143 LEU A O 1
ATOM 1142 N N . PRO A 1 144 ? -14.152 -16.391 25.830 1.00 84.56 144 PRO A N 1
ATOM 1143 C CA . PRO A 1 144 ? -14.127 -17.373 26.917 1.00 84.56 144 PRO A CA 1
ATOM 1144 C C . PRO A 1 144 ? -13.774 -16.764 28.277 1.00 84.56 144 PRO A C 1
ATOM 1146 O O . PRO A 1 144 ? -14.262 -17.217 29.309 1.00 84.56 144 PRO A O 1
ATOM 1149 N N . ARG A 1 145 ? -12.927 -15.724 28.302 1.00 85.50 145 ARG A N 1
ATOM 1150 C CA . ARG A 1 145 ? -12.573 -15.013 29.542 1.00 85.50 145 ARG A CA 1
ATOM 1151 C C . ARG A 1 145 ? -13.757 -14.217 30.077 1.00 85.50 145 ARG A C 1
ATOM 1153 O O . ARG A 1 145 ? -13.981 -14.208 31.284 1.00 85.50 145 ARG A O 1
ATOM 1160 N N . GLN A 1 146 ? -14.510 -13.568 29.190 1.00 84.00 146 GLN A N 1
ATOM 1161 C CA . GLN A 1 146 ? -15.738 -12.870 29.555 1.00 84.00 146 GLN A CA 1
ATOM 1162 C C . GLN A 1 146 ? -16.778 -13.848 30.110 1.00 84.00 146 GLN A C 1
ATOM 1164 O O . GLN A 1 146 ? -17.351 -13.577 31.164 1.00 84.00 146 GLN A O 1
ATOM 1169 N N . ASP A 1 147 ? -16.977 -14.987 29.448 1.00 84.44 147 ASP A N 1
ATOM 1170 C CA . ASP A 1 147 ? -17.929 -16.007 29.889 1.00 84.44 147 ASP A CA 1
ATOM 1171 C C . ASP A 1 147 ? -17.493 -16.626 31.224 1.00 84.44 147 ASP A C 1
ATOM 1173 O O . ASP A 1 147 ? -18.303 -16.742 32.140 1.00 84.44 147 ASP A O 1
ATOM 1177 N N . SER A 1 148 ? -16.199 -16.912 31.403 1.00 88.50 148 SER A N 1
ATOM 1178 C CA . SER A 1 148 ? -15.647 -17.383 32.679 1.00 88.50 148 SER A CA 1
ATOM 1179 C C . SER A 1 148 ? -15.885 -16.380 33.814 1.00 88.50 148 SER A C 1
ATOM 1181 O O . SER A 1 148 ? -16.387 -16.756 34.876 1.00 88.50 148 SER A O 1
ATOM 1183 N N . LEU A 1 149 ? -15.620 -15.090 33.589 1.00 86.06 149 LEU A N 1
ATOM 1184 C CA . LEU A 1 149 ? -15.914 -14.045 34.573 1.00 86.06 149 LEU A CA 1
ATOM 1185 C C . LEU A 1 149 ? -17.415 -13.950 34.870 1.00 86.06 149 LEU A C 1
ATOM 1187 O O . LEU A 1 149 ? -17.791 -13.847 36.036 1.00 86.06 149 LEU A O 1
ATOM 1191 N N . ALA A 1 150 ? -18.276 -14.042 33.855 1.00 82.88 150 ALA A N 1
ATOM 1192 C CA . ALA A 1 150 ? -19.724 -14.053 34.048 1.00 82.88 150 ALA A CA 1
ATOM 1193 C C . ALA A 1 150 ? -20.176 -15.265 34.885 1.00 82.88 150 ALA A C 1
ATOM 1195 O O . ALA A 1 150 ? -20.958 -15.102 35.824 1.00 82.88 150 ALA A O 1
ATOM 1196 N N . THR A 1 151 ? -19.626 -16.456 34.619 1.00 88.31 151 THR A N 1
ATOM 1197 C CA . THR A 1 151 ? -19.904 -17.670 35.405 1.00 88.31 151 THR A CA 1
ATOM 1198 C C . THR A 1 151 ? -19.363 -17.605 36.830 1.00 88.31 151 THR A C 1
ATOM 1200 O O . THR A 1 151 ? -19.951 -18.215 37.713 1.00 88.31 151 THR A O 1
ATOM 1203 N N . ALA A 1 152 ? -18.290 -16.854 37.091 1.00 87.06 152 ALA A N 1
ATOM 1204 C CA . ALA A 1 152 ? -17.755 -16.671 38.439 1.00 87.06 152 ALA A CA 1
ATOM 1205 C C . ALA A 1 152 ? -18.537 -15.619 39.246 1.00 87.06 152 ALA A C 1
ATOM 1207 O O . ALA A 1 152 ? -18.723 -15.767 40.454 1.00 87.06 152 ALA A O 1
ATOM 1208 N N . VAL A 1 153 ? -18.998 -14.548 38.593 1.00 88.81 153 VAL A N 1
ATOM 1209 C CA . VAL A 1 153 ? -19.730 -13.451 39.246 1.00 88.81 153 VAL A CA 1
ATOM 1210 C C . VAL A 1 153 ? -21.181 -13.833 39.539 1.00 88.81 153 VAL A C 1
ATOM 1212 O O . VAL A 1 153 ? -21.689 -13.454 40.591 1.00 88.81 153 VAL A O 1
ATOM 1215 N N . GLY A 1 154 ? -21.837 -14.605 38.667 1.00 89.44 154 GLY A N 1
ATOM 1216 C CA . GLY A 1 154 ? -23.236 -15.015 38.847 1.00 89.44 154 GLY A CA 1
ATOM 1217 C C . GLY A 1 154 ? -23.521 -15.693 40.200 1.00 89.44 154 GLY A C 1
ATOM 1218 O O . GLY A 1 154 ? -24.348 -15.185 40.957 1.00 89.44 154 GLY A O 1
ATOM 1219 N N . PRO A 1 155 ? -22.814 -16.781 40.559 1.00 91.12 155 PRO A N 1
ATOM 1220 C CA . PRO A 1 155 ? -22.977 -17.456 41.844 1.00 91.12 155 PRO A CA 1
ATOM 1221 C C . PRO A 1 155 ? -22.673 -16.550 43.038 1.00 91.12 155 PRO A C 1
ATOM 1223 O O . PRO A 1 155 ? -23.429 -16.554 43.999 1.00 91.12 155 PRO A O 1
ATOM 1226 N N . ARG A 1 156 ? -21.628 -15.715 42.957 1.00 89.94 156 ARG A N 1
ATOM 1227 C CA . ARG A 1 156 ? -21.281 -14.762 44.028 1.00 89.94 156 ARG A CA 1
ATOM 1228 C C . ARG A 1 156 ? -22.355 -13.697 44.235 1.00 89.94 156 ARG A C 1
ATOM 1230 O O . ARG A 1 156 ? -22.610 -13.289 45.362 1.00 89.94 156 ARG A O 1
ATOM 1237 N N . ALA A 1 157 ? -22.985 -13.231 43.158 1.00 88.25 157 ALA A N 1
ATOM 1238 C CA . ALA A 1 157 ? -24.097 -12.292 43.251 1.00 88.25 157 ALA A CA 1
ATOM 1239 C C . ALA A 1 157 ? -25.320 -12.941 43.922 1.00 88.25 157 ALA A C 1
ATOM 1241 O O . ALA A 1 157 ? -25.956 -12.308 44.762 1.00 88.25 157 ALA A O 1
ATOM 1242 N N . LEU A 1 158 ? -25.608 -14.208 43.600 1.00 90.56 158 LEU A N 1
ATOM 1243 C CA . LEU A 1 158 ? -26.671 -14.980 44.253 1.00 90.56 158 LEU A CA 1
ATOM 1244 C C . LEU A 1 158 ? -26.363 -15.244 45.731 1.00 90.56 158 LEU A C 1
ATOM 1246 O O . LEU A 1 158 ? -27.241 -15.061 46.567 1.00 90.56 158 LEU A O 1
ATOM 1250 N N . GLU A 1 159 ? -25.128 -15.617 46.061 1.00 93.31 159 GLU A N 1
ATOM 1251 C CA . GLU A 1 159 ? -24.664 -15.810 47.439 1.00 93.31 159 GLU A CA 1
ATOM 1252 C C . GLU A 1 159 ? -24.807 -14.517 48.254 1.00 93.31 159 GLU A C 1
ATOM 1254 O O . GLU A 1 159 ? -25.408 -14.523 49.324 1.00 93.31 159 GLU A O 1
ATOM 1259 N N . ASN A 1 160 ? -24.372 -13.374 47.712 1.00 90.75 160 ASN A N 1
ATOM 1260 C CA . ASN A 1 160 ? -24.580 -12.075 48.356 1.00 90.75 160 ASN A CA 1
ATOM 1261 C C . ASN A 1 160 ? -26.068 -11.761 48.566 1.00 90.75 160 ASN A C 1
ATOM 1263 O O . ASN A 1 160 ? -26.451 -11.277 49.629 1.00 90.75 160 ASN A O 1
ATOM 1267 N N . GLN A 1 161 ? -26.926 -12.065 47.589 1.00 90.44 161 GLN A N 1
ATOM 12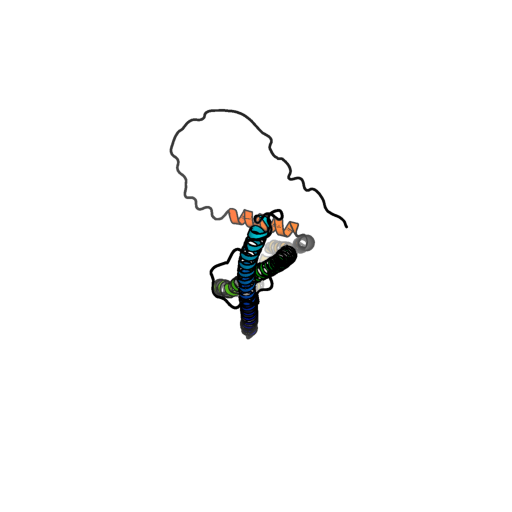68 C CA . GLN A 1 161 ? -28.368 -11.860 47.723 1.00 90.44 161 GLN A CA 1
ATOM 1269 C C . GLN A 1 161 ? -28.982 -12.765 48.807 1.00 90.44 161 GLN A C 1
ATOM 1271 O O . GLN A 1 161 ? -29.862 -12.325 49.554 1.00 90.44 161 GLN A O 1
ATOM 1276 N N . GLN A 1 162 ? -28.514 -14.012 48.917 1.00 93.56 162 GLN A N 1
ATOM 1277 C CA . GLN A 1 162 ? -28.916 -14.940 49.975 1.00 93.56 162 GLN A CA 1
ATOM 1278 C C . GLN A 1 162 ? -28.493 -14.410 51.347 1.00 93.56 162 GLN A C 1
ATOM 1280 O O . GLN A 1 162 ? -29.355 -14.250 52.215 1.00 93.56 162 GLN A O 1
ATOM 1285 N N . LEU A 1 163 ? -27.227 -14.017 51.507 1.00 93.75 163 LEU A N 1
ATOM 1286 C CA . LEU A 1 163 ? -26.697 -13.429 52.741 1.00 93.75 163 LEU A CA 1
ATOM 1287 C C . LEU A 1 163 ? -27.464 -12.164 53.155 1.00 93.75 163 LEU A C 1
ATOM 1289 O O . LEU A 1 163 ? -27.832 -12.009 54.320 1.00 93.75 163 LEU A O 1
ATOM 1293 N N . GLU A 1 164 ? -27.786 -11.274 52.213 1.00 91.00 164 GLU A N 1
ATOM 1294 C CA . GLU A 1 164 ? -28.621 -10.103 52.497 1.00 91.00 164 GLU A CA 1
ATOM 1295 C C . GLU A 1 164 ? -30.020 -10.487 52.996 1.00 91.00 164 GLU A C 1
ATOM 1297 O O . GLU A 1 164 ? -30.5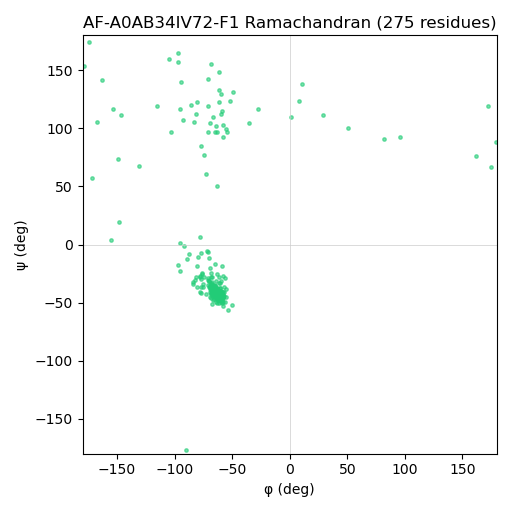65 -9.844 53.899 1.00 91.00 164 GLU A O 1
ATOM 1302 N N . SER A 1 165 ? -30.628 -11.521 52.412 1.00 88.69 165 SER A N 1
ATOM 1303 C CA . SER A 1 165 ? -31.954 -11.987 52.819 1.00 88.69 165 SER A CA 1
ATOM 1304 C C . SER A 1 165 ? -31.940 -12.617 54.218 1.00 88.69 165 SER A C 1
ATOM 1306 O O . SER A 1 165 ? -32.829 -12.327 55.026 1.00 88.69 165 SER A O 1
ATOM 1308 N N . GLU A 1 166 ? -30.895 -13.383 54.542 1.00 90.81 166 GLU A N 1
ATOM 1309 C CA . GLU A 1 166 ? -30.667 -13.964 55.866 1.00 90.81 166 GLU A CA 1
ATOM 1310 C C . GLU A 1 166 ? -30.445 -12.876 56.915 1.00 90.81 166 GLU A C 1
ATOM 1312 O O . GLU A 1 166 ? -31.100 -12.883 57.959 1.00 90.81 166 GLU A O 1
ATOM 1317 N N . LEU A 1 167 ? -29.615 -11.871 56.619 1.00 88.94 167 LEU A N 1
ATOM 1318 C CA . LEU A 1 167 ? -29.415 -10.713 57.492 1.00 88.94 167 LEU A CA 1
ATOM 1319 C C . LEU A 1 167 ? -30.726 -9.963 57.745 1.00 88.94 167 LEU A C 1
ATOM 1321 O O . LEU A 1 167 ? -31.048 -9.631 58.890 1.00 88.94 167 LEU A O 1
ATOM 1325 N N . ARG A 1 168 ? -31.540 -9.737 56.704 1.00 85.06 168 ARG A N 1
ATOM 1326 C CA . ARG A 1 168 ? -32.868 -9.120 56.858 1.00 85.06 168 ARG A CA 1
ATOM 1327 C C . ARG A 1 168 ? -33.774 -9.980 57.741 1.00 85.06 168 ARG A C 1
ATOM 1329 O O . ARG A 1 168 ? -34.448 -9.430 58.613 1.00 85.06 168 ARG A O 1
ATOM 1336 N N . PHE A 1 169 ? -33.778 -11.299 57.577 1.00 88.88 169 PHE A N 1
ATOM 1337 C CA . PHE A 1 169 ? -34.557 -12.211 58.416 1.00 88.88 169 PHE A CA 1
ATOM 1338 C C . PHE A 1 169 ? -34.103 -12.190 59.885 1.00 88.88 169 PHE A C 1
ATOM 1340 O O . PHE A 1 169 ? -34.925 -11.971 60.780 1.00 88.88 169 PHE A O 1
ATOM 1347 N N . LEU A 1 170 ? -32.799 -12.318 60.138 1.00 85.75 170 LEU A N 1
ATOM 1348 C CA . LEU A 1 170 ? -32.208 -12.254 61.476 1.00 85.75 170 LEU A CA 1
ATOM 1349 C C . LEU A 1 170 ? -32.474 -10.902 62.146 1.00 85.75 170 LEU A C 1
ATOM 1351 O O . LEU A 1 170 ? -32.830 -10.856 63.325 1.00 85.75 170 LEU A O 1
ATOM 1355 N N . SER A 1 171 ? -32.397 -9.799 61.396 1.00 80.56 171 SER A N 1
ATOM 1356 C CA . SER A 1 171 ? -32.720 -8.465 61.912 1.00 80.56 171 SER A CA 1
ATOM 1357 C C . SER A 1 171 ? -34.187 -8.354 62.355 1.00 80.56 171 SER A C 1
ATOM 1359 O O . SER A 1 171 ? -34.470 -7.802 63.421 1.00 80.56 171 SER A O 1
ATOM 1361 N N . ARG A 1 172 ? -35.130 -8.939 61.598 1.00 78.19 172 ARG A N 1
ATOM 1362 C CA . ARG A 1 172 ? -36.556 -8.990 61.965 1.00 78.19 172 ARG A CA 1
ATOM 1363 C C . ARG A 1 172 ? -36.775 -9.837 63.215 1.00 78.19 172 ARG A C 1
ATOM 1365 O O . ARG A 1 172 ? -37.478 -9.392 64.121 1.00 78.19 172 ARG A O 1
ATOM 1372 N N . GLN A 1 173 ? -36.137 -11.006 63.306 1.00 79.31 173 GLN A N 1
ATOM 1373 C CA . GLN A 1 173 ? -36.198 -11.841 64.509 1.00 79.31 173 GLN A CA 1
ATOM 1374 C C . GLN A 1 173 ? -35.630 -11.122 65.740 1.00 79.31 173 GLN A C 1
ATOM 1376 O O . GLN A 1 173 ? -36.247 -11.152 66.806 1.00 79.31 173 GLN A O 1
ATOM 1381 N N . ARG A 1 174 ? -34.480 -10.445 65.605 1.00 78.69 174 ARG A N 1
ATOM 1382 C CA . ARG A 1 174 ? -33.869 -9.650 66.683 1.00 78.69 174 ARG A CA 1
ATOM 1383 C C . ARG A 1 174 ? -34.822 -8.550 67.150 1.00 78.69 174 ARG A C 1
ATOM 1385 O O . ARG A 1 174 ? -35.075 -8.449 68.347 1.00 78.69 174 ARG A O 1
ATOM 1392 N N . ARG A 1 175 ? -35.422 -7.788 66.226 1.00 75.12 175 ARG A N 1
ATOM 1393 C CA . ARG A 1 175 ? -36.432 -6.762 66.552 1.00 75.12 175 ARG A CA 1
ATOM 1394 C C . ARG A 1 175 ? -37.639 -7.353 67.284 1.00 75.12 175 ARG A C 1
ATOM 1396 O O . ARG A 1 175 ? -38.054 -6.793 68.293 1.00 75.12 175 ARG A O 1
ATOM 1403 N N . ALA A 1 176 ? -38.162 -8.496 66.840 1.00 74.69 176 ALA A N 1
ATOM 1404 C CA . ALA A 1 176 ? -39.275 -9.172 67.509 1.00 74.69 176 ALA A CA 1
ATOM 1405 C C . ALA A 1 176 ? -38.922 -9.597 68.949 1.00 74.69 176 ALA A C 1
ATOM 1407 O O . ALA A 1 176 ? -39.702 -9.356 69.869 1.00 74.69 176 ALA A O 1
ATOM 1408 N N . LYS A 1 177 ? -37.718 -10.146 69.173 1.00 76.38 177 LYS A N 1
ATOM 1409 C CA . LYS A 1 177 ? -37.225 -10.511 70.517 1.00 76.38 177 LYS A CA 1
ATOM 1410 C C . LYS A 1 177 ? -37.055 -9.286 71.428 1.00 76.38 177 LYS A C 1
ATOM 1412 O O . LYS A 1 177 ? -37.435 -9.341 72.598 1.00 76.38 177 LYS A O 1
ATOM 1417 N N . LEU A 1 178 ? -36.551 -8.171 70.893 1.00 67.31 178 LEU A N 1
ATOM 1418 C CA . LEU A 1 178 ? -36.369 -6.905 71.621 1.00 67.31 178 LEU A CA 1
ATOM 1419 C C . LEU A 1 178 ? -37.692 -6.208 71.989 1.00 67.31 178 LEU A C 1
ATOM 1421 O O . LEU A 1 178 ? -37.725 -5.402 72.918 1.00 67.31 178 LEU A O 1
ATOM 1425 N N . MET A 1 179 ? -38.796 -6.529 71.309 1.00 67.56 179 MET A N 1
ATOM 1426 C CA . MET A 1 179 ? -40.123 -5.989 71.632 1.00 67.56 179 MET A CA 1
ATOM 1427 C C . MET A 1 179 ? -40.777 -6.646 72.857 1.00 67.56 179 MET A C 1
ATOM 1429 O O . MET A 1 179 ? -41.797 -6.145 73.328 1.00 67.56 179 MET A O 1
ATOM 1433 N N . THR A 1 180 ? -40.192 -7.713 73.413 1.00 75.19 180 THR A N 1
ATOM 1434 C CA . THR A 1 180 ? -40.701 -8.344 74.640 1.00 75.19 180 THR A CA 1
ATOM 1435 C C . THR A 1 180 ? -40.457 -7.457 75.878 1.00 75.19 180 THR A C 1
ATOM 1437 O O . THR A 1 180 ? -39.395 -6.835 75.991 1.00 75.19 180 THR A O 1
ATOM 1440 N N . PRO A 1 181 ? -41.392 -7.392 76.850 1.00 62.66 181 PRO A N 1
ATOM 1441 C CA . PRO A 1 181 ? -41.260 -6.532 78.037 1.00 62.66 181 PRO A CA 1
ATOM 1442 C C . PRO A 1 181 ? -39.988 -6.806 78.860 1.00 62.66 181 PRO A C 1
ATOM 1444 O O . PRO A 1 181 ? -39.346 -5.877 79.347 1.00 62.66 181 PRO A O 1
ATOM 1447 N N . ALA A 1 182 ? -39.578 -8.076 78.949 1.00 65.56 182 ALA A N 1
ATOM 1448 C CA . ALA A 1 182 ? -38.361 -8.503 79.641 1.00 65.56 182 ALA A CA 1
ATOM 1449 C C . ALA A 1 182 ? -37.067 -8.049 78.932 1.00 65.56 182 ALA A C 1
ATOM 1451 O O . ALA A 1 182 ? -36.081 -7.726 79.597 1.00 65.56 182 ALA A O 1
ATOM 1452 N N . ALA A 1 183 ? -37.061 -7.973 77.595 1.00 61.00 183 ALA A N 1
ATOM 1453 C CA . ALA A 1 183 ? -35.927 -7.463 76.821 1.00 61.00 183 ALA A CA 1
ATOM 1454 C C . ALA A 1 183 ? -35.828 -5.929 76.883 1.00 61.00 183 ALA A C 1
ATOM 1456 O O . ALA A 1 183 ? -34.730 -5.390 77.022 1.00 61.00 183 ALA A O 1
ATOM 1457 N N . ARG A 1 184 ? -36.967 -5.217 76.891 1.00 62.69 184 ARG A N 1
ATOM 1458 C CA . ARG A 1 184 ? -37.013 -3.750 77.069 1.00 62.69 184 ARG A CA 1
ATOM 1459 C C . ARG A 1 184 ? -36.410 -3.287 78.401 1.00 62.69 184 ARG A C 1
ATOM 1461 O O . ARG A 1 184 ? -35.800 -2.223 78.449 1.00 62.69 184 ARG A O 1
ATOM 1468 N N . ALA A 1 185 ? -36.513 -4.094 79.459 1.00 59.88 185 ALA A N 1
ATOM 1469 C CA . ALA A 1 185 ? -35.865 -3.819 80.745 1.00 59.88 185 ALA A CA 1
ATOM 1470 C C . ALA A 1 185 ? -34.325 -3.970 80.698 1.00 59.88 185 ALA A C 1
ATOM 1472 O O . ALA A 1 185 ? -33.619 -3.230 81.383 1.00 59.88 185 ALA A O 1
ATOM 1473 N N . ARG A 1 186 ? -33.792 -4.878 79.860 1.00 62.78 186 ARG A N 1
ATOM 1474 C CA . ARG A 1 186 ? -32.341 -5.098 79.656 1.00 62.78 186 ARG A CA 1
ATOM 1475 C C . ARG A 1 186 ? -31.701 -4.084 78.691 1.00 62.78 186 ARG A C 1
ATOM 1477 O O . ARG A 1 186 ? -30.536 -3.727 78.858 1.00 62.78 186 ARG A O 1
ATOM 1484 N N . LEU A 1 187 ? -32.483 -3.543 77.753 1.00 59.28 187 LEU A N 1
ATOM 1485 C CA . LEU A 1 187 ? -32.077 -2.572 76.721 1.00 59.28 187 LEU A CA 1
ATOM 1486 C C . LEU A 1 187 ? -31.488 -1.250 77.253 1.00 59.28 187 LEU A C 1
ATOM 1488 O O . LEU A 1 187 ? -30.773 -0.570 76.521 1.00 59.28 187 LEU A O 1
ATOM 1492 N N . LYS A 1 188 ? -31.709 -0.883 78.526 1.00 60.34 188 LYS A N 1
ATOM 1493 C CA . LYS A 1 188 ? -31.051 0.293 79.133 1.00 60.34 188 LYS A CA 1
ATOM 1494 C C . LYS A 1 188 ? -29.516 0.173 79.169 1.00 60.34 188 LYS A C 1
ATOM 1496 O O . LYS A 1 188 ? -28.859 1.206 79.109 1.00 60.34 188 LYS A O 1
ATOM 1501 N N . LYS A 1 189 ? -28.952 -1.046 79.219 1.00 58.94 189 LYS A N 1
ATOM 1502 C CA . LYS A 1 189 ? -27.498 -1.296 79.106 1.00 58.94 189 LYS A CA 1
ATOM 1503 C C . LYS A 1 189 ? -27.014 -1.376 77.650 1.00 58.94 189 LYS A C 1
ATOM 1505 O O . LYS A 1 189 ? -25.919 -0.921 77.355 1.00 58.94 189 LYS A O 1
ATOM 1510 N N . GLU A 1 190 ? -27.830 -1.894 76.732 1.00 61.34 190 GLU A N 1
ATOM 1511 C CA . GLU A 1 190 ? -27.479 -2.026 75.302 1.00 61.34 190 GLU A CA 1
ATOM 1512 C C . GLU A 1 190 ? -27.629 -0.719 74.506 1.00 61.34 190 GLU A C 1
ATOM 1514 O O . GLU A 1 190 ? -27.133 -0.612 73.386 1.00 61.34 190 GLU A O 1
ATOM 1519 N N . ARG A 1 191 ? -28.254 0.311 75.091 1.00 60.44 191 ARG A N 1
ATOM 1520 C CA . ARG A 1 191 ? -28.389 1.648 74.492 1.00 60.44 191 ARG A CA 1
ATOM 1521 C C . ARG A 1 191 ? -27.036 2.291 74.147 1.00 60.44 191 ARG A C 1
ATOM 1523 O O . ARG A 1 191 ? -26.978 3.077 73.212 1.00 60.44 191 ARG A O 1
ATOM 1530 N N . GLN A 1 192 ? -25.958 1.926 74.848 1.00 59.97 192 GLN A N 1
ATOM 1531 C CA . GLN A 1 192 ? -24.588 2.333 74.502 1.00 59.97 192 GLN A CA 1
ATOM 1532 C C . GLN A 1 192 ? -24.085 1.718 73.185 1.00 59.97 192 GLN A C 1
ATOM 1534 O O . GLN A 1 192 ? -23.336 2.373 72.473 1.00 59.97 192 GLN A O 1
ATOM 1539 N N . VAL A 1 193 ? -24.508 0.498 72.833 1.00 61.97 193 VAL A N 1
ATOM 1540 C CA . VAL A 1 193 ? -24.089 -0.181 71.592 1.00 61.97 193 VAL A CA 1
ATOM 1541 C C . VAL A 1 193 ? -24.851 0.364 70.384 1.00 61.97 193 VAL A C 1
ATOM 1543 O O . VAL A 1 193 ? -24.243 0.621 69.355 1.00 61.97 193 VAL A O 1
ATOM 1546 N N . LEU A 1 194 ? -26.156 0.627 70.527 1.00 60.84 194 LEU A N 1
ATOM 1547 C CA . LEU A 1 194 ? -26.943 1.297 69.480 1.00 60.84 194 LEU A CA 1
ATOM 1548 C C . LEU A 1 194 ? -26.451 2.726 69.211 1.00 60.84 194 LEU A C 1
ATOM 1550 O O . LEU A 1 194 ? -26.404 3.133 68.059 1.00 60.84 194 LEU A O 1
ATOM 1554 N N . LEU A 1 195 ? -26.030 3.458 70.250 1.00 60.31 195 LEU A N 1
ATOM 1555 C CA . LEU A 1 195 ? -25.384 4.761 70.074 1.00 60.31 195 LEU A CA 1
ATOM 1556 C C . LEU A 1 195 ? -24.056 4.640 69.314 1.00 60.31 195 LEU A C 1
ATOM 1558 O O . LEU A 1 195 ? -23.773 5.504 68.501 1.00 60.31 195 LEU A O 1
ATOM 1562 N N . LEU A 1 196 ? -23.256 3.590 69.537 1.00 61.16 196 LEU A N 1
ATOM 1563 C CA . LEU A 1 196 ? -22.006 3.363 68.795 1.00 61.16 196 LEU A CA 1
ATOM 1564 C C . LEU A 1 196 ? -22.249 3.020 67.314 1.00 61.16 196 LEU A C 1
ATOM 1566 O O . LEU A 1 196 ? -21.566 3.576 66.464 1.00 61.16 196 LEU A O 1
ATOM 1570 N N . GLU A 1 197 ? -23.240 2.176 66.998 1.00 58.19 197 GLU A N 1
ATOM 1571 C CA . GLU A 1 197 ? -23.645 1.897 65.605 1.00 58.19 197 GLU A CA 1
ATOM 1572 C C . GLU A 1 197 ? -24.196 3.165 64.919 1.00 58.19 197 GLU A C 1
ATOM 1574 O O . GLU A 1 197 ? -23.847 3.457 63.777 1.00 58.19 197 GLU A O 1
ATOM 1579 N N . GLU A 1 198 ? -24.992 3.974 65.632 1.00 58.03 198 GLU A N 1
ATOM 1580 C CA . GLU A 1 198 ? -25.437 5.286 65.149 1.00 58.03 198 GLU A CA 1
ATOM 1581 C C . GLU A 1 198 ? -24.266 6.266 64.983 1.00 58.03 198 GLU A C 1
ATOM 1583 O O . GLU A 1 198 ? -24.281 7.038 64.034 1.00 58.03 198 GLU A O 1
ATOM 1588 N N . PHE A 1 199 ? -23.234 6.226 65.834 1.00 58.19 199 PHE A N 1
ATOM 1589 C CA . PHE A 1 199 ? -22.019 7.032 65.668 1.00 58.19 199 PHE A CA 1
ATOM 1590 C C . PHE A 1 199 ? -21.214 6.609 64.433 1.00 58.19 199 PHE A C 1
ATOM 1592 O O . PHE A 1 199 ? -20.769 7.487 63.699 1.00 58.19 199 PHE A O 1
ATOM 1599 N N . ASP A 1 200 ? -21.060 5.311 64.165 1.00 56.41 200 ASP A N 1
ATOM 1600 C CA . ASP A 1 200 ? -20.341 4.818 62.980 1.00 56.41 200 ASP A CA 1
ATOM 1601 C C . ASP A 1 200 ? -21.053 5.197 61.667 1.00 56.41 200 ASP A C 1
ATOM 1603 O O . ASP A 1 200 ? -20.393 5.589 60.698 1.00 56.41 200 ASP A O 1
ATOM 1607 N N . ASP A 1 201 ? -22.392 5.165 61.643 1.00 54.50 201 ASP A N 1
ATOM 1608 C CA . ASP A 1 201 ? -23.205 5.602 60.496 1.00 54.50 201 ASP A CA 1
ATOM 1609 C C . ASP A 1 201 ? -23.338 7.137 60.392 1.00 54.50 201 ASP A C 1
ATOM 1611 O O . ASP A 1 201 ? -23.515 7.674 59.292 1.00 54.50 201 ASP A O 1
ATOM 1615 N N . GLN A 1 202 ? -23.243 7.859 61.516 1.00 54.00 202 GLN A N 1
ATOM 1616 C CA . GLN A 1 202 ? -23.332 9.322 61.586 1.00 54.00 202 GLN A CA 1
ATOM 1617 C C . GLN A 1 202 ? -21.984 10.032 61.575 1.00 54.00 202 GLN A C 1
ATOM 1619 O O . GLN A 1 202 ? -22.014 11.256 61.635 1.00 54.00 202 GLN A O 1
ATOM 1624 N N . LEU A 1 203 ? -20.835 9.343 61.481 1.00 58.78 203 LEU A N 1
ATOM 1625 C CA . LEU A 1 203 ? -19.527 9.983 61.290 1.00 58.78 203 LEU A CA 1
ATOM 1626 C C . LEU A 1 203 ? -19.613 10.889 60.046 1.00 58.78 203 LEU A C 1
ATOM 1628 O O . LEU A 1 203 ? -19.448 10.400 58.920 1.00 58.78 203 LEU A O 1
ATOM 1632 N N . PRO A 1 204 ? -19.854 12.211 60.207 1.00 55.75 204 PRO A N 1
ATOM 1633 C CA . PRO A 1 204 ? -20.258 13.093 59.104 1.00 55.75 204 PRO A CA 1
ATOM 1634 C C . PRO A 1 204 ? -19.153 13.163 58.052 1.00 55.75 204 PRO A C 1
ATOM 1636 O O . PRO A 1 204 ? -19.370 13.352 56.862 1.00 55.75 204 PRO A O 1
ATOM 1639 N N . TYR A 1 205 ? -17.939 12.909 58.523 1.00 60.75 205 TYR A N 1
ATOM 1640 C CA . TYR A 1 205 ? -16.715 13.016 57.782 1.00 60.75 205 TYR A CA 1
ATOM 1641 C C . TYR A 1 205 ? -16.432 11.816 56.888 1.00 60.75 205 TYR A C 1
ATOM 1643 O O . TYR A 1 205 ? -15.641 11.982 55.979 1.00 60.75 205 TYR A O 1
ATOM 1651 N N . ARG A 1 206 ? -17.026 10.624 57.061 1.00 68.19 206 ARG A N 1
ATOM 1652 C CA . ARG A 1 206 ? -16.652 9.488 56.191 1.00 68.19 206 ARG A CA 1
ATOM 1653 C C . ARG A 1 206 ? -17.104 9.718 54.753 1.00 68.19 206 ARG A C 1
ATOM 1655 O O . ARG A 1 206 ? -16.287 9.656 53.840 1.00 68.19 206 ARG A O 1
ATOM 1662 N N . ARG A 1 207 ? -18.383 10.051 54.566 1.00 66.00 207 ARG A N 1
ATOM 1663 C CA . ARG A 1 207 ? -18.933 10.380 53.244 1.00 66.00 207 ARG A CA 1
ATOM 1664 C C . ARG A 1 207 ? -18.310 11.652 52.681 1.00 66.00 207 ARG A C 1
ATOM 1666 O O . ARG A 1 207 ? -18.030 11.701 51.490 1.00 66.00 207 ARG A O 1
ATOM 1673 N N . ASP A 1 208 ? -18.036 12.645 53.524 1.00 72.00 208 ASP A N 1
ATOM 1674 C CA . ASP A 1 208 ? -17.386 13.883 53.089 1.00 72.00 208 ASP A CA 1
ATOM 1675 C C . ASP A 1 208 ? -15.911 13.672 52.717 1.00 72.00 208 ASP A C 1
ATOM 1677 O O . ASP A 1 208 ? -15.448 14.249 51.738 1.00 72.00 208 ASP A O 1
ATOM 1681 N N . ILE A 1 209 ? -15.175 12.804 53.419 1.00 72.75 209 ILE A N 1
ATOM 1682 C CA . ILE A 1 209 ? -13.801 12.399 53.082 1.00 72.75 209 ILE A CA 1
ATOM 1683 C C . ILE A 1 209 ? -13.801 11.568 51.802 1.00 72.75 209 ILE A C 1
ATOM 1685 O O . ILE A 1 209 ? -12.995 11.845 50.922 1.00 72.75 209 ILE A O 1
ATOM 1689 N N . GLU A 1 210 ? -14.702 10.594 51.655 1.00 74.81 210 GLU A N 1
ATOM 1690 C CA . GLU A 1 210 ? -14.858 9.818 50.418 1.00 74.81 210 GLU A CA 1
ATOM 1691 C C . GLU A 1 210 ? -15.175 10.751 49.237 1.00 74.81 210 GLU A C 1
ATOM 1693 O O . GLU A 1 210 ? -14.493 10.699 48.214 1.00 74.81 210 GLU A O 1
ATOM 1698 N N . ARG A 1 211 ? -16.088 11.713 49.422 1.00 76.56 211 ARG A N 1
ATOM 1699 C CA . ARG A 1 211 ? -16.429 12.737 48.425 1.00 76.56 211 ARG A CA 1
ATOM 1700 C C . AR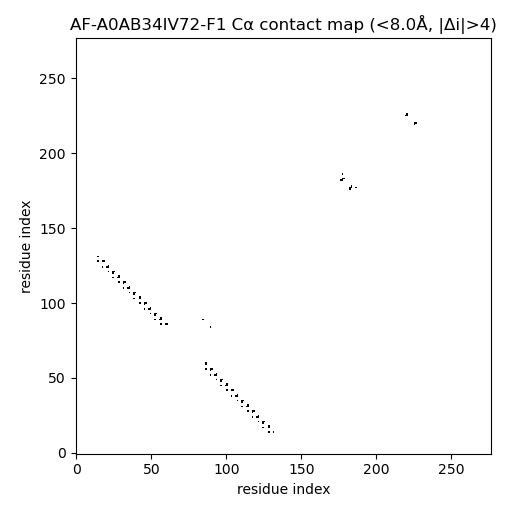G A 1 211 ? -15.275 13.698 48.143 1.00 76.56 211 ARG A C 1
ATOM 1702 O O . ARG A 1 211 ? -15.057 14.055 46.992 1.00 76.56 211 ARG A O 1
ATOM 1709 N N . MET A 1 212 ? -14.502 14.113 49.147 1.00 71.06 212 MET A N 1
ATOM 1710 C CA . MET A 1 212 ? -13.303 14.938 48.951 1.00 71.06 212 MET A CA 1
ATOM 1711 C C . MET A 1 212 ? -12.194 14.166 48.236 1.00 71.06 212 MET A C 1
ATOM 1713 O O . MET A 1 212 ? -11.514 14.730 47.382 1.00 71.06 212 MET A O 1
ATOM 1717 N N . LEU A 1 213 ? -12.017 12.881 48.543 1.00 76.38 213 LEU A N 1
ATOM 1718 C CA . LEU A 1 213 ? -11.082 12.002 47.848 1.00 76.38 213 LEU A CA 1
ATOM 1719 C C . LEU A 1 213 ? -11.517 11.780 46.396 1.00 76.38 213 LEU A C 1
ATOM 1721 O O . LEU A 1 213 ? -10.670 11.822 45.510 1.00 76.38 213 LEU A O 1
ATOM 1725 N N . GLU A 1 214 ? -12.810 11.614 46.124 1.00 77.31 214 GLU A N 1
ATOM 1726 C CA . GLU A 1 214 ? -13.362 11.538 44.765 1.00 77.31 214 GLU A CA 1
ATOM 1727 C C . GLU A 1 214 ? -13.255 12.865 44.008 1.00 77.31 214 GLU A C 1
ATOM 1729 O O . GLU A 1 214 ? -12.899 12.876 42.831 1.00 77.31 214 GLU A O 1
ATOM 1734 N N . LEU A 1 215 ? -13.490 14.005 44.661 1.00 74.38 215 LEU A N 1
ATOM 1735 C CA . LEU A 1 215 ? -13.286 15.335 44.075 1.00 74.38 215 LEU A CA 1
ATOM 1736 C C . LEU A 1 215 ? -11.803 15.607 43.788 1.00 74.38 215 LEU A C 1
ATOM 1738 O O . LEU A 1 215 ? -11.466 16.223 42.778 1.00 74.38 215 LEU A O 1
ATOM 1742 N N . ARG A 1 216 ? -10.902 15.109 44.640 1.00 68.06 216 ARG A N 1
ATOM 1743 C CA . ARG A 1 216 ? -9.453 15.178 44.425 1.00 68.06 216 ARG A CA 1
ATOM 1744 C C . ARG A 1 216 ? -9.021 14.275 43.271 1.00 68.06 216 ARG A C 1
ATOM 1746 O O . ARG A 1 216 ? -8.295 14.739 42.402 1.00 68.06 216 ARG A O 1
ATOM 1753 N N . LYS A 1 217 ? -9.525 13.038 43.219 1.00 65.56 217 LYS A N 1
ATOM 1754 C CA . LYS A 1 217 ? -9.288 12.095 42.116 1.00 65.56 217 LYS A CA 1
ATOM 1755 C C . LYS A 1 217 ? -9.877 12.585 40.798 1.00 65.56 217 LYS A C 1
ATOM 1757 O O . LYS A 1 217 ? -9.226 12.464 39.780 1.00 65.56 217 LYS A O 1
ATOM 1762 N N . SER A 1 218 ? -11.071 13.172 40.781 1.00 65.62 218 SER A N 1
ATOM 1763 C CA . SER A 1 218 ? -11.680 13.694 39.546 1.00 65.62 218 SER A CA 1
ATOM 1764 C C . SER A 1 218 ? -10.944 14.926 39.015 1.00 65.62 218 SER A C 1
ATOM 1766 O O . SER A 1 218 ? -10.747 15.025 37.806 1.00 65.62 218 SER A O 1
ATOM 1768 N N . ARG A 1 219 ? -10.443 15.805 39.897 1.00 60.34 219 ARG A N 1
ATOM 1769 C CA . ARG A 1 219 ? -9.553 16.917 39.515 1.00 60.34 219 ARG A CA 1
ATOM 1770 C C . ARG A 1 219 ? -8.173 16.459 39.034 1.00 60.34 219 ARG A C 1
ATOM 1772 O O . ARG A 1 219 ? -7.583 17.162 38.226 1.00 60.34 219 ARG A O 1
ATOM 1779 N N . SER A 1 220 ? -7.676 15.311 39.497 1.00 54.91 220 SER A N 1
ATOM 1780 C CA . SER A 1 220 ? -6.356 14.782 39.119 1.00 54.91 220 SER A CA 1
ATOM 1781 C C . SER A 1 220 ? -6.401 13.760 37.965 1.00 54.91 220 SER A C 1
ATOM 1783 O O . SER A 1 220 ? -5.453 13.632 37.204 1.00 54.91 220 SER A O 1
ATOM 1785 N N . SER A 1 221 ? -7.546 13.111 37.728 1.00 53.78 221 SER A N 1
ATOM 1786 C CA . SER A 1 221 ? -7.762 12.119 36.655 1.00 53.78 221 SER A CA 1
ATOM 1787 C C . SER A 1 221 ? -7.807 12.696 35.235 1.00 53.78 221 SER A C 1
ATOM 1789 O O . SER A 1 221 ? -7.863 11.938 34.267 1.00 53.78 221 SER A O 1
ATOM 1791 N N . GLN A 1 222 ? -7.788 14.025 35.095 1.00 56.75 222 GLN A N 1
ATOM 1792 C CA . GLN A 1 222 ? -7.594 14.697 33.808 1.00 56.75 222 GLN A CA 1
ATOM 1793 C C . GLN A 1 222 ? -6.113 14.948 33.493 1.00 56.75 222 GLN A C 1
ATOM 1795 O O . GLN A 1 222 ? -5.794 15.239 32.340 1.00 56.75 222 GLN A O 1
ATOM 1800 N N . ASP A 1 223 ? -5.213 14.794 34.472 1.00 64.75 223 ASP A N 1
ATOM 1801 C CA . ASP A 1 223 ? -3.780 14.941 34.255 1.00 64.75 223 ASP A CA 1
ATOM 1802 C C . ASP A 1 223 ? -3.170 13.613 33.758 1.00 64.75 223 ASP A C 1
ATOM 1804 O O . ASP A 1 223 ? -3.208 12.591 34.451 1.00 64.75 223 ASP A O 1
ATOM 1808 N N . PRO A 1 224 ? -2.554 13.582 32.563 1.00 63.09 224 PRO A N 1
ATOM 1809 C CA . PRO A 1 224 ? -1.967 12.367 31.992 1.00 63.09 224 PRO A CA 1
ATOM 1810 C C . PRO A 1 224 ? -0.781 11.820 32.808 1.00 63.09 224 PRO A C 1
ATOM 1812 O O . PRO A 1 224 ? -0.409 10.657 32.644 1.00 63.09 224 PRO A O 1
ATOM 1815 N N . LEU A 1 225 ? -0.195 12.635 33.692 1.00 66.31 225 LEU A N 1
ATOM 1816 C CA . LEU A 1 225 ? 0.873 12.228 34.607 1.00 66.31 225 LEU A CA 1
ATOM 1817 C C . LEU A 1 225 ? 0.371 11.271 35.695 1.00 66.31 225 LEU A C 1
ATOM 1819 O O . LEU A 1 225 ? 1.069 10.304 35.994 1.00 66.31 225 LEU A O 1
ATOM 1823 N N . ASP A 1 226 ? -0.850 11.466 36.198 1.00 67.31 226 ASP A N 1
ATOM 1824 C CA . ASP A 1 226 ? -1.456 10.582 37.200 1.00 67.31 226 ASP A CA 1
ATOM 1825 C C . ASP A 1 226 ? -1.844 9.223 36.602 1.00 67.31 226 ASP A C 1
ATOM 1827 O O . ASP A 1 226 ? -1.670 8.168 37.212 1.00 67.31 226 ASP A O 1
ATOM 1831 N N . ALA A 1 227 ? -2.283 9.216 35.342 1.00 66.50 227 ALA A N 1
ATOM 1832 C CA . ALA A 1 227 ? -2.517 7.977 34.603 1.00 66.50 227 ALA A CA 1
ATOM 1833 C C . ALA A 1 227 ? -1.216 7.179 34.374 1.00 66.50 227 ALA A C 1
ATOM 1835 O O . ALA A 1 227 ? -1.243 5.944 34.313 1.00 66.50 227 ALA A O 1
ATOM 1836 N N . LEU A 1 228 ? -0.074 7.867 34.243 1.00 71.25 228 LEU A N 1
ATOM 1837 C CA . LEU A 1 228 ? 1.245 7.245 34.133 1.00 71.25 228 LEU A CA 1
ATOM 1838 C C . LEU A 1 228 ? 1.763 6.747 35.484 1.00 71.25 228 LEU A C 1
ATOM 1840 O O . LEU A 1 228 ? 2.286 5.635 35.527 1.00 71.25 228 LEU A O 1
ATOM 1844 N N . THR A 1 229 ? 1.590 7.494 36.578 1.00 78.31 229 THR A N 1
ATOM 1845 C CA . THR A 1 229 ? 1.963 7.028 37.926 1.00 78.31 229 THR A CA 1
ATOM 1846 C C . THR A 1 229 ? 1.092 5.864 38.376 1.00 78.31 229 THR A C 1
ATOM 1848 O O . THR A 1 229 ? 1.643 4.868 38.832 1.00 78.31 229 THR A O 1
ATOM 1851 N N . GLU A 1 230 ? -0.223 5.874 38.136 1.00 74.75 230 GLU A N 1
ATOM 1852 C CA . GLU A 1 230 ? -1.064 4.697 38.392 1.00 74.75 230 GLU A CA 1
ATOM 1853 C C . GLU A 1 230 ? -0.644 3.493 37.541 1.00 74.75 230 GLU A C 1
ATOM 1855 O O . GLU A 1 230 ? -0.639 2.361 38.027 1.00 74.75 230 GLU A O 1
ATOM 1860 N N . ARG A 1 231 ? -0.278 3.699 36.269 1.00 72.00 231 ARG A N 1
ATOM 1861 C CA . ARG A 1 231 ? 0.245 2.616 35.418 1.00 72.00 231 ARG A CA 1
ATOM 1862 C C . ARG A 1 231 ? 1.583 2.085 35.919 1.00 72.00 231 ARG A C 1
ATOM 1864 O O . ARG A 1 231 ? 1.771 0.872 35.889 1.00 72.00 231 ARG A O 1
ATOM 1871 N N . LEU A 1 232 ? 2.480 2.952 36.381 1.00 74.75 232 LEU A N 1
ATOM 1872 C CA . LEU A 1 232 ? 3.768 2.571 36.961 1.00 74.75 232 LEU A CA 1
ATOM 1873 C C . LEU A 1 232 ? 3.588 1.838 38.289 1.00 74.75 232 LEU A C 1
ATOM 1875 O O . LEU A 1 232 ? 4.216 0.805 38.484 1.00 74.75 232 LEU A O 1
ATOM 1879 N N . GLU A 1 233 ? 2.679 2.286 39.154 1.00 81.06 233 GLU A N 1
ATOM 1880 C CA . GLU A 1 233 ? 2.335 1.587 40.392 1.00 81.06 233 GLU A CA 1
ATOM 1881 C C . GLU A 1 233 ? 1.675 0.236 40.116 1.00 81.06 233 GLU A C 1
ATOM 1883 O O . GLU A 1 233 ? 1.990 -0.747 40.781 1.00 81.06 233 GLU A O 1
ATOM 1888 N N . ARG A 1 234 ? 0.784 0.145 39.119 1.00 78.00 234 ARG A N 1
ATOM 1889 C CA . ARG A 1 234 ? 0.199 -1.135 38.688 1.00 78.00 234 ARG A CA 1
ATOM 1890 C C . ARG A 1 234 ? 1.270 -2.068 38.125 1.00 78.00 234 ARG A C 1
ATOM 1892 O O . ARG A 1 234 ? 1.260 -3.243 38.474 1.00 78.00 234 ARG A O 1
ATOM 1899 N N . LEU A 1 235 ? 2.216 -1.561 37.330 1.00 66.88 235 LEU A N 1
ATOM 1900 C CA . LEU A 1 235 ? 3.373 -2.325 36.847 1.00 66.88 235 LEU A CA 1
ATOM 1901 C C . LEU A 1 235 ? 4.254 -2.795 38.006 1.00 66.88 235 LEU A C 1
ATOM 1903 O O . LEU A 1 235 ? 4.557 -3.979 38.086 1.00 66.88 235 LEU A O 1
ATOM 1907 N N . GLN A 1 236 ? 4.584 -1.913 38.945 1.00 71.12 236 GLN A N 1
ATOM 1908 C CA . GLN A 1 236 ? 5.401 -2.221 40.115 1.00 71.12 236 GLN A CA 1
ATOM 1909 C C . GLN A 1 236 ? 4.718 -3.236 41.043 1.00 71.12 236 GLN A C 1
ATOM 1911 O O . GLN A 1 236 ? 5.358 -4.178 41.504 1.00 71.12 236 GLN A O 1
ATOM 1916 N N . ARG A 1 237 ? 3.404 -3.105 41.269 1.00 70.69 237 ARG A N 1
ATOM 1917 C CA . ARG A 1 237 ? 2.610 -4.069 42.048 1.00 70.69 237 ARG A CA 1
ATOM 1918 C C . ARG A 1 237 ? 2.442 -5.400 41.313 1.00 70.69 237 ARG A C 1
ATOM 1920 O O . ARG A 1 237 ? 2.411 -6.440 41.960 1.00 70.69 237 ARG A O 1
ATOM 1927 N N . SER A 1 238 ? 2.395 -5.391 39.979 1.00 63.97 238 SER A N 1
ATOM 1928 C CA . SER A 1 238 ? 2.347 -6.616 39.168 1.00 63.97 238 SER A CA 1
ATOM 1929 C C . SER A 1 238 ? 3.706 -7.315 39.027 1.00 63.97 238 SER A C 1
ATOM 1931 O O . SER A 1 238 ? 3.741 -8.537 38.934 1.00 63.97 238 SER A O 1
ATOM 1933 N N . GLN A 1 239 ? 4.829 -6.589 39.105 1.00 57.50 239 GLN A N 1
ATOM 1934 C CA . GLN A 1 239 ? 6.172 -7.186 39.131 1.00 57.50 239 GLN A CA 1
ATOM 1935 C C . GLN A 1 239 ? 6.476 -7.921 40.447 1.00 57.50 239 GLN A C 1
ATOM 1937 O O . GLN A 1 239 ? 7.437 -8.684 40.506 1.00 57.50 239 GLN A O 1
ATOM 1942 N N . PHE A 1 240 ? 5.649 -7.752 4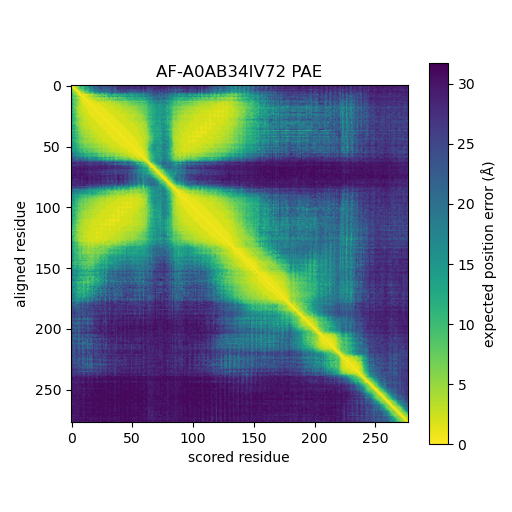1.485 1.00 53.38 240 PHE A N 1
ATOM 1943 C CA . PHE A 1 240 ? 5.830 -8.431 42.770 1.00 53.38 240 PHE A CA 1
ATOM 1944 C C . PHE A 1 240 ? 5.175 -9.822 42.853 1.00 53.38 240 PHE A C 1
ATOM 1946 O O . PHE A 1 240 ? 5.425 -10.547 43.812 1.00 53.38 240 PHE A O 1
ATOM 1953 N N . ILE A 1 241 ? 4.380 -10.240 41.856 1.00 51.34 241 ILE A N 1
ATOM 1954 C CA . ILE A 1 241 ? 3.755 -11.575 41.831 1.00 51.34 241 ILE A CA 1
ATOM 1955 C C . ILE A 1 241 ? 3.996 -12.246 40.474 1.00 51.34 241 ILE A C 1
ATOM 1957 O O . ILE A 1 241 ? 3.075 -12.418 39.687 1.00 51.34 241 ILE A O 1
ATOM 1961 N N . SER A 1 242 ? 5.260 -12.588 40.206 1.00 48.53 242 SER A N 1
ATOM 1962 C CA . SER A 1 242 ? 5.704 -13.877 39.640 1.00 48.53 242 SER A CA 1
ATOM 1963 C C . SER A 1 242 ? 7.117 -13.751 39.055 1.00 48.53 242 SER A C 1
ATOM 1965 O O . SER A 1 242 ? 7.309 -13.735 37.840 1.00 48.53 242 SER A O 1
ATOM 1967 N N . LEU A 1 243 ? 8.131 -13.717 39.918 1.00 43.03 243 LEU A N 1
ATOM 1968 C CA . LEU A 1 243 ? 9.369 -14.421 39.594 1.00 43.03 243 LEU A CA 1
ATOM 1969 C C . LEU A 1 243 ? 9.260 -15.787 40.282 1.00 43.03 243 LEU A C 1
ATOM 1971 O O . LEU A 1 243 ? 9.132 -15.820 41.508 1.00 43.03 243 LEU A O 1
ATOM 1975 N N . PRO A 1 244 ? 9.227 -16.912 39.546 1.00 43.91 244 PRO A N 1
ATOM 1976 C CA . PRO A 1 244 ? 9.292 -18.221 40.178 1.00 43.91 244 PRO A CA 1
ATOM 1977 C C . PRO A 1 244 ? 10.630 -18.340 40.934 1.00 43.91 244 PRO A C 1
ATOM 1979 O O . PRO A 1 244 ? 11.676 -18.012 40.365 1.00 43.91 244 PRO A O 1
ATOM 1982 N N . PRO A 1 245 ? 10.643 -18.807 42.197 1.00 46.28 245 PRO A N 1
ATOM 1983 C CA . PRO A 1 245 ? 11.875 -19.052 42.929 1.00 46.28 245 PRO A CA 1
ATOM 1984 C C . PRO A 1 245 ? 12.478 -20.360 42.407 1.00 46.28 245 PRO A C 1
ATOM 1986 O O . PRO A 1 245 ? 12.230 -21.435 42.938 1.00 46.28 245 PRO A O 1
ATOM 1989 N N . SER A 1 246 ? 13.239 -20.288 41.320 1.00 44.06 246 SER A N 1
ATOM 1990 C CA . SER A 1 246 ? 14.038 -21.414 40.835 1.00 44.06 246 SER A CA 1
ATOM 1991 C C . SER A 1 246 ? 15.291 -20.910 40.135 1.00 44.06 246 SER A C 1
ATOM 1993 O O . SER A 1 246 ? 15.389 -20.960 38.913 1.00 44.06 246 SER A O 1
ATOM 1995 N N . ALA A 1 247 ? 16.243 -20.418 40.927 1.00 36.41 247 ALA A N 1
ATOM 1996 C CA . ALA A 1 247 ? 17.676 -20.566 40.662 1.00 36.41 247 ALA A CA 1
ATOM 1997 C C . ALA A 1 247 ? 18.492 -20.065 41.867 1.00 36.41 247 ALA A C 1
ATOM 1999 O O . ALA A 1 247 ? 19.328 -19.174 41.750 1.00 36.41 247 ALA A O 1
ATOM 2000 N N . ALA A 1 248 ? 18.257 -20.637 43.049 1.00 35.81 248 ALA A N 1
ATOM 2001 C CA . ALA A 1 248 ? 19.315 -20.705 44.047 1.00 35.81 248 ALA A CA 1
ATOM 2002 C C . ALA A 1 248 ? 20.016 -22.051 43.858 1.00 35.81 248 ALA A C 1
ATOM 2004 O O . ALA A 1 248 ? 19.437 -23.084 44.179 1.00 35.81 248 ALA A O 1
ATOM 2005 N N . ALA A 1 249 ? 21.236 -22.043 43.323 1.00 37.22 249 ALA A N 1
ATOM 2006 C CA . ALA A 1 249 ? 22.387 -22.472 44.112 1.00 37.22 249 ALA A CA 1
ATOM 2007 C C . ALA A 1 249 ? 23.719 -22.374 43.334 1.00 37.22 249 ALA A C 1
ATOM 2009 O O . ALA A 1 249 ? 23.737 -22.440 42.107 1.00 37.22 249 ALA A O 1
ATOM 2010 N N . PRO A 1 250 ? 24.836 -22.200 44.064 1.00 51.34 250 PRO A N 1
ATOM 2011 C CA . PRO A 1 250 ? 26.093 -21.625 43.599 1.00 51.34 250 PRO A CA 1
ATOM 2012 C C . PRO A 1 250 ? 27.192 -22.675 43.362 1.00 51.34 250 PRO A C 1
ATOM 2014 O O . PRO A 1 250 ? 27.176 -23.756 43.938 1.00 51.34 250 PRO A O 1
ATOM 2017 N N . SER A 1 251 ? 28.200 -22.322 42.560 1.00 35.22 251 SER A N 1
ATOM 2018 C CA . SER A 1 251 ? 29.512 -22.990 42.427 1.00 35.22 251 SER A CA 1
ATOM 2019 C C . SER A 1 251 ? 30.202 -22.305 41.237 1.00 35.22 251 SER A C 1
ATOM 2021 O O . SER A 1 251 ? 29.650 -22.321 40.149 1.00 35.22 251 SER A O 1
ATOM 2023 N N . ARG A 1 252 ? 31.357 -21.644 41.308 1.00 40.69 252 ARG A N 1
ATOM 2024 C CA . ARG A 1 252 ? 32.577 -21.916 42.064 1.00 40.69 252 ARG A CA 1
ATOM 2025 C C . ARG A 1 252 ? 33.419 -20.633 42.097 1.00 40.69 252 ARG A C 1
ATOM 2027 O O . ARG A 1 252 ? 33.516 -19.928 41.103 1.00 40.69 252 ARG A O 1
ATOM 2034 N N . ARG A 1 253 ? 34.043 -20.410 43.255 1.00 42.06 253 ARG A N 1
ATOM 2035 C CA . ARG A 1 253 ? 35.398 -19.869 43.473 1.00 42.06 253 ARG A CA 1
ATOM 2036 C C . ARG A 1 253 ? 36.132 -19.342 42.232 1.00 42.06 253 ARG A C 1
ATOM 2038 O O . ARG A 1 253 ? 36.456 -20.116 41.338 1.00 42.06 253 ARG A O 1
ATOM 2045 N N . GLY A 1 254 ? 36.550 -18.082 42.294 1.00 37.00 254 GLY A N 1
ATOM 2046 C CA . GLY A 1 254 ? 37.500 -17.529 41.334 1.00 37.00 254 GLY A CA 1
ATOM 2047 C C . GLY A 1 254 ? 37.747 -16.040 41.513 1.00 37.00 254 GLY A C 1
ATOM 2048 O O . GLY A 1 254 ? 37.368 -15.265 40.653 1.00 37.00 254 GLY A O 1
ATOM 2049 N N . SER A 1 255 ? 38.362 -15.674 42.642 1.00 42.72 255 SER A N 1
ATOM 2050 C CA . SER A 1 255 ? 39.261 -14.518 42.804 1.00 42.72 255 SER A CA 1
ATOM 2051 C C . SER A 1 255 ? 38.796 -13.138 42.311 1.00 42.72 255 SER A C 1
ATOM 2053 O O . SER A 1 255 ? 38.981 -12.746 41.164 1.00 42.72 255 SER A O 1
ATOM 2055 N N . CYS A 1 256 ? 38.350 -12.349 43.284 1.00 38.38 256 CYS A N 1
ATOM 2056 C CA . CYS A 1 256 ? 38.776 -10.972 43.511 1.00 38.38 256 CYS A CA 1
ATOM 2057 C C . CYS A 1 256 ? 40.203 -10.655 43.018 1.00 38.38 256 CYS A C 1
ATOM 2059 O O . CYS A 1 256 ? 41.152 -11.174 43.600 1.00 38.38 256 CYS A O 1
ATOM 2061 N N . ILE A 1 257 ? 40.342 -9.747 42.041 1.00 42.56 257 ILE A N 1
ATOM 2062 C CA . ILE A 1 257 ? 41.476 -8.813 41.909 1.00 42.56 257 ILE A CA 1
ATOM 2063 C C . ILE A 1 257 ? 40.947 -7.490 41.309 1.00 42.56 257 ILE A C 1
ATOM 2065 O O . ILE A 1 257 ? 40.485 -7.463 40.174 1.00 42.56 257 ILE A O 1
ATOM 2069 N N . ASN A 1 258 ? 40.958 -6.435 42.136 1.00 37.12 258 ASN A N 1
ATOM 2070 C CA . ASN A 1 258 ? 41.375 -5.039 41.885 1.00 37.12 258 ASN A CA 1
ATOM 2071 C C . ASN A 1 258 ? 41.651 -4.639 40.408 1.00 37.12 258 ASN A C 1
ATOM 2073 O O . ASN A 1 258 ? 42.361 -5.344 39.709 1.00 37.12 258 ASN A O 1
ATOM 2077 N N . ASN A 1 259 ? 41.263 -3.478 39.868 1.00 36.34 259 ASN A N 1
ATOM 2078 C CA . ASN A 1 259 ? 41.329 -2.126 40.426 1.00 36.34 259 ASN A CA 1
ATOM 2079 C C . ASN A 1 259 ? 40.632 -1.107 39.491 1.00 36.34 259 ASN A C 1
ATOM 2081 O O . ASN A 1 259 ? 40.301 -1.422 38.354 1.00 36.34 259 ASN A O 1
ATOM 2085 N N . SER A 1 260 ? 40.550 0.128 40.001 1.00 39.69 260 SER A N 1
ATOM 2086 C CA . SER A 1 260 ? 40.380 1.428 39.324 1.00 39.69 260 SER A CA 1
ATOM 2087 C C . SER A 1 260 ? 38.972 1.860 38.899 1.00 39.69 260 SER A C 1
ATOM 2089 O O . SER A 1 260 ? 38.502 1.603 37.798 1.00 39.69 260 SER A O 1
ATOM 2091 N N . THR A 1 261 ? 38.333 2.569 39.836 1.00 48.59 261 THR A N 1
ATOM 2092 C CA . THR A 1 261 ? 37.907 3.973 39.686 1.00 48.59 261 THR A CA 1
ATOM 2093 C C . THR A 1 261 ? 37.580 4.455 38.273 1.00 48.59 261 THR A C 1
ATOM 2095 O O . THR A 1 261 ? 38.493 4.709 37.501 1.00 48.59 261 THR A O 1
ATOM 2098 N N . GLU A 1 262 ? 36.302 4.737 38.018 1.00 41.12 262 GLU A N 1
ATOM 2099 C CA . GLU A 1 262 ? 35.863 6.026 37.467 1.00 41.12 262 GLU A CA 1
ATOM 2100 C C . GLU A 1 262 ? 34.334 6.150 37.575 1.00 41.12 262 GLU A C 1
ATOM 2102 O O . GLU A 1 262 ? 33.547 5.513 36.877 1.00 41.12 262 GLU A O 1
ATOM 2107 N N . PHE A 1 263 ? 33.921 6.975 38.535 1.00 44.09 263 PHE A N 1
ATOM 2108 C CA . PHE A 1 263 ? 32.617 7.623 38.560 1.00 44.09 263 PHE A CA 1
ATOM 2109 C C . PHE A 1 263 ? 32.555 8.655 37.419 1.00 44.09 263 PHE A C 1
ATOM 2111 O O . PHE A 1 263 ? 33.571 9.252 37.081 1.00 44.09 263 PHE A O 1
ATOM 2118 N N . ALA A 1 264 ? 31.334 8.959 36.963 1.00 39.53 264 ALA A N 1
ATOM 2119 C CA . ALA A 1 264 ? 30.940 10.077 36.089 1.00 39.53 264 ALA A CA 1
ATOM 2120 C C . ALA A 1 264 ? 30.831 9.783 34.579 1.00 39.53 264 ALA A C 1
ATOM 2122 O O . ALA A 1 264 ? 31.741 9.998 33.789 1.00 39.53 264 ALA A O 1
ATOM 2123 N N . GLY A 1 265 ? 29.610 9.435 34.157 1.00 41.34 265 GLY A N 1
ATOM 2124 C CA . GLY A 1 265 ? 29.224 9.379 32.744 1.00 41.34 265 GLY A CA 1
ATOM 2125 C C . GLY A 1 265 ? 27.759 9.719 32.463 1.00 41.34 265 GLY A C 1
ATOM 2126 O O . GLY A 1 265 ? 27.244 9.368 31.409 1.00 41.34 265 GLY A O 1
ATOM 2127 N N . LEU A 1 266 ? 27.065 10.401 33.382 1.00 45.19 266 LEU A N 1
ATOM 2128 C CA . LEU A 1 266 ? 25.714 10.938 33.173 1.00 45.19 266 LEU A CA 1
ATOM 2129 C C . LEU A 1 266 ? 25.801 12.180 32.264 1.00 45.19 266 LEU A C 1
ATOM 2131 O O . LEU A 1 266 ? 25.751 13.322 32.719 1.00 45.19 266 LEU A O 1
ATOM 2135 N N . ARG A 1 267 ? 25.984 11.969 30.955 1.00 45.06 267 ARG A N 1
ATOM 2136 C CA . ARG A 1 267 ? 25.946 13.039 29.948 1.00 45.06 267 ARG A CA 1
ATOM 2137 C C . ARG A 1 267 ? 24.624 13.028 29.187 1.00 45.06 267 ARG A C 1
ATOM 2139 O O . ARG A 1 267 ? 24.422 12.291 28.232 1.00 45.06 267 ARG A O 1
ATOM 2146 N N . ARG A 1 268 ? 23.743 13.899 29.687 1.00 43.12 268 ARG A N 1
ATOM 2147 C CA . ARG A 1 268 ? 22.729 14.713 28.996 1.00 43.12 268 ARG A CA 1
ATOM 2148 C C . ARG A 1 268 ? 22.661 14.515 27.472 1.00 43.12 268 ARG A C 1
ATOM 2150 O O . ARG A 1 268 ? 23.501 15.037 26.745 1.00 43.12 268 ARG A O 1
ATOM 2157 N N . ALA A 1 269 ? 21.582 13.893 27.000 1.00 37.38 269 ALA A N 1
ATOM 2158 C CA . ALA A 1 269 ? 21.110 14.082 25.635 1.00 37.38 269 ALA A CA 1
ATOM 2159 C C . ALA A 1 269 ? 20.620 15.533 25.489 1.00 37.38 269 ALA A C 1
ATOM 2161 O O . ALA A 1 269 ? 19.626 15.948 26.085 1.00 37.38 269 ALA A O 1
ATOM 2162 N N . SER A 1 270 ? 21.376 16.325 24.739 1.00 41.12 270 SER A N 1
ATOM 2163 C CA . SER A 1 270 ? 21.051 17.690 24.347 1.00 41.12 270 SER A CA 1
ATOM 2164 C C . SER A 1 270 ? 19.883 17.700 23.358 1.00 41.12 270 SER A C 1
ATOM 2166 O O . SER A 1 270 ? 20.057 17.409 22.176 1.00 41.12 270 SER A O 1
ATOM 2168 N N . LEU A 1 271 ? 18.704 18.085 23.847 1.00 41.66 271 LEU A N 1
ATOM 2169 C CA . LEU A 1 271 ? 17.619 18.648 23.046 1.00 41.66 271 LEU A CA 1
ATOM 2170 C C . LEU A 1 271 ? 18.099 19.979 22.451 1.00 41.66 271 LEU A C 1
ATOM 2172 O O . LEU A 1 271 ? 18.139 20.995 23.147 1.00 41.66 271 LEU A O 1
ATOM 2176 N N . SER A 1 272 ? 18.475 19.976 21.173 1.00 46.34 272 SER A N 1
ATOM 2177 C CA . SER A 1 272 ? 18.578 21.206 20.387 1.00 46.34 272 SER A CA 1
ATOM 2178 C C . SER A 1 272 ? 17.272 21.440 19.626 1.00 46.34 272 SER A C 1
ATOM 2180 O O . SER A 1 272 ? 16.576 20.518 19.209 1.00 46.34 272 SER A O 1
ATOM 2182 N N . ARG A 1 273 ? 16.914 22.719 19.615 1.00 48.47 273 ARG A N 1
ATOM 2183 C CA . ARG A 1 273 ? 15.608 23.351 19.411 1.00 48.47 273 ARG A CA 1
ATOM 2184 C C . ARG A 1 273 ? 15.334 23.656 17.909 1.00 48.47 273 ARG A C 1
ATOM 2186 O O . ARG A 1 273 ? 16.129 23.242 17.074 1.00 48.47 273 ARG A O 1
ATOM 2193 N N . PRO A 1 274 ? 14.203 24.304 17.550 1.00 55.44 274 PRO A N 1
ATOM 2194 C CA . PRO A 1 274 ? 13.424 24.031 16.343 1.00 55.44 274 PRO A CA 1
ATOM 2195 C C . PRO A 1 274 ? 13.720 24.968 15.164 1.00 55.44 274 PRO A C 1
ATOM 2197 O O . PRO A 1 274 ? 14.225 26.075 15.338 1.00 55.44 274 PRO A O 1
ATOM 2200 N N . PHE A 1 275 ? 13.274 24.559 13.977 1.00 41.50 275 PHE A N 1
ATOM 2201 C CA . PHE A 1 275 ? 13.076 25.458 12.844 1.00 41.50 275 PHE A CA 1
ATOM 2202 C C . PHE A 1 275 ? 11.738 26.193 13.010 1.00 41.50 275 PHE A C 1
ATOM 2204 O O . PHE A 1 275 ? 10.683 25.575 13.151 1.00 41.50 275 PHE A O 1
ATOM 2211 N N . THR A 1 276 ? 11.804 27.522 13.029 1.00 44.47 276 THR A N 1
ATOM 2212 C CA . THR A 1 276 ? 10.672 28.418 12.755 1.00 44.47 276 THR A CA 1
ATOM 2213 C C . THR A 1 276 ? 10.757 28.864 11.289 1.00 44.47 276 THR A C 1
ATOM 2215 O O . THR A 1 276 ? 11.830 28.751 10.704 1.00 44.47 276 THR A O 1
ATOM 2218 N N . ARG A 1 277 ? 9.597 29.265 10.743 1.00 37.62 277 ARG A N 1
ATOM 2219 C CA . ARG A 1 277 ? 9.249 29.607 9.344 1.00 37.62 277 ARG A CA 1
ATOM 2220 C C . ARG A 1 277 ? 10.378 29.885 8.351 1.00 37.62 277 ARG A C 1
ATOM 2222 O O . ARG A 1 277 ? 11.149 30.834 8.593 1.00 37.62 277 ARG A O 1
#

Foldseek 3Di:
DPPPPVVVVVLVVVLVVLVVVLVVLVVVLVVLVVVLVVLVVVLVVLVVVLVVLVVLLVVVVVPDPPDDDPPPPPPDDDPDPPPPQDSVNSVVVNVVSVVVSVVSVVVSVVSVVVSVVSVVVSVVSVVVSVVSVCVVVVVVVVVVVVVVVVVVVVVVVVVVVVVVVVVVVVVVVVVVVCPDPVNVVVCVVVVVVVVVVVCVVPVVVPVVVVVVVVVVCVVCVVPVVVVVVVVVVVVVVVVVPDDDPPDDDDDDDDDDDDDDDDDDDPDDDDDDDDDDD

Mean predicted aligned error: 19.18 Å

Nearest PDB structures (foldseek):
  5sxj-assembly1_B  TM=5.144E-01  e=2.496E-01  Homo sapiens
  8dcp-assembly1_B  TM=4.654E-01  e=2.605E+00  Homo sapiens
  5nnv-assembly4_D  TM=3.091E-01  e=5.692E+00  Bacillus subtilis subsp. subtilis str. 168

Radius of gyration: 45.29 Å; Cα contacts (8 Å, |Δi|>4): 59; chains: 1; bounding box: 86×53×133 Å

Organism: Prymnesium parvum (NCBI:txid97485)

Sequence (277 aa):
MTMRAFSVQETHGKLHALRREINEVRAELARSQTQLHSVIVRINALEKELEQDQAVCDVHTKASPRSPATPVRMLGDSDWSGVPMSPRSASLRVRRVQERILHMKEQQILIKKRISRKESELSMLLSRLETIESIPQQVAALLPRQDSLATAVGPRALENQQLESELRFLSRQRRAKLMTPAARARLKKERQVLLLEEFDDQLPYRRDIERMLELRKSRSSQDPLDALTERLERLQRSQFISLPPSAAAPSRRGSCINNSTEFAGLRRASLSRPFTR

Solvent-accessible surface area (backbone atoms only — not comparable to full-atom values): 16563 Å² total; per-residue (Å²): 142,72,86,69,62,66,60,56,56,52,50,51,54,53,50,53,52,52,53,49,54,49,50,51,51,51,51,51,41,54,52,45,52,51,51,44,50,53,48,51,56,50,43,57,53,46,53,54,51,38,54,54,39,49,52,54,40,50,54,56,65,68,50,55,91,89,54,87,77,76,80,79,76,71,88,64,97,63,96,62,82,85,68,82,77,48,64,67,60,39,52,53,49,41,52,53,46,51,52,51,43,53,52,48,52,52,51,46,52,54,44,51,54,51,41,55,52,46,52,54,51,47,53,52,50,50,53,51,49,52,56,59,65,45,46,62,57,54,49,60,63,45,50,62,55,53,51,51,50,51,64,59,46,51,58,52,52,51,50,50,53,50,53,54,51,51,52,52,49,52,50,52,51,51,51,58,55,50,69,36,73,74,40,54,69,55,42,76,70,50,50,62,56,55,50,50,55,50,45,70,76,56,45,72,55,56,65,51,48,52,49,49,51,48,53,51,46,60,69,41,71,75,41,72,65,51,60,48,50,52,50,49,50,50,49,57,62,52,66,73,74,75,75,81,95,78,82,88,83,88,86,76,91,80,77,94,75,87,85,79,90,82,86,89,79,91,73,77,85,78,87,79,84,83,90,75,136